Protein AF-A0A850B2B6-F1 (afdb_monomer_lite)

Sequence (186 aa):
MPTGIIEAVTGRREWSGNYGPMVDYSLTIDGNEVYLTKKPDSPAPEPGESLDYEVVKRDQHGTKIKKVWNEGGGNGSAPASSPSQAARNESIERQVAAKCAAQVVAALSANGKLPSSDAIASTFDKLTNSFHVTIRGYTVEKVDPANSIAQDSLPAPDTSGTEKPDPGTTGGGVPDDDIPFAPSVV

Structure (mmCIF, N/CA/C/O backbone):
data_AF-A0A850B2B6-F1
#
_entry.id   AF-A0A850B2B6-F1
#
loop_
_atom_site.group_PDB
_atom_site.id
_atom_site.type_symbol
_atom_site.label_atom_id
_atom_site.label_alt_id
_atom_site.label_comp_id
_atom_site.label_asym_id
_atom_site.label_entity_id
_atom_site.label_seq_id
_atom_site.pdbx_PDB_ins_code
_atom_site.Cartn_x
_atom_site.Cartn_y
_atom_site.Cartn_z
_atom_site.occupancy
_atom_site.B_iso_or_equiv
_atom_site.auth_seq_id
_atom_site.auth_comp_id
_atom_site.auth_asym_id
_atom_site.auth_atom_id
_atom_site.pdbx_PDB_model_num
ATOM 1 N N . MET A 1 1 ? 10.325 9.785 -10.517 1.00 71.31 1 MET A N 1
ATOM 2 C CA . MET A 1 1 ? 10.509 8.329 -10.357 1.00 71.31 1 MET A CA 1
ATOM 3 C C . MET A 1 1 ? 11.263 7.848 -11.582 1.00 71.31 1 MET A C 1
ATOM 5 O O . MET A 1 1 ? 10.911 8.328 -12.654 1.00 71.31 1 MET A O 1
ATOM 9 N N . PRO A 1 2 ? 12.343 7.061 -11.442 1.00 81.12 2 PRO A N 1
ATOM 10 C CA . PRO A 1 2 ? 13.036 6.503 -12.594 1.00 81.12 2 PRO A CA 1
ATOM 11 C C . PRO A 1 2 ? 12.172 5.436 -13.274 1.00 81.12 2 PRO A C 1
ATOM 13 O O . PRO A 1 2 ? 11.508 4.637 -12.609 1.00 81.12 2 PRO A O 1
ATOM 16 N N . THR A 1 3 ? 12.216 5.450 -14.599 1.00 85.50 3 THR A N 1
ATOM 17 C CA . THR A 1 3 ? 11.605 4.460 -15.483 1.00 85.50 3 THR A CA 1
ATOM 18 C C . THR A 1 3 ? 12.732 3.877 -16.316 1.00 85.50 3 THR A C 1
ATOM 20 O O . THR A 1 3 ? 13.535 4.646 -16.844 1.00 85.50 3 THR A O 1
ATOM 23 N N . GLY A 1 4 ? 12.793 2.556 -16.429 1.00 87.50 4 GLY A N 1
ATOM 24 C CA . GLY A 1 4 ? 13.802 1.877 -17.238 1.00 87.50 4 GLY A CA 1
ATOM 25 C C . GLY A 1 4 ? 13.246 0.617 -17.885 1.00 87.50 4 GLY A C 1
ATOM 26 O O . GLY A 1 4 ? 12.183 0.125 -17.493 1.00 87.50 4 GLY A O 1
ATOM 27 N N . ILE A 1 5 ? 13.948 0.105 -18.891 1.00 89.88 5 ILE A N 1
ATOM 28 C CA . ILE A 1 5 ? 13.558 -1.121 -19.596 1.00 89.88 5 ILE A CA 1
ATOM 29 C C . ILE A 1 5 ? 14.358 -2.286 -19.025 1.00 89.88 5 ILE A C 1
ATOM 31 O O . ILE A 1 5 ? 15.571 -2.191 -18.847 1.00 89.88 5 ILE A O 1
ATOM 35 N N . ILE A 1 6 ? 13.685 -3.400 -18.744 1.00 90.81 6 ILE A N 1
ATOM 36 C CA . ILE A 1 6 ? 14.372 -4.633 -18.357 1.00 90.81 6 ILE A CA 1
ATOM 37 C C . ILE A 1 6 ? 15.131 -5.158 -19.578 1.00 90.81 6 ILE A C 1
ATOM 39 O O . ILE A 1 6 ? 14.528 -5.612 -20.542 1.00 90.81 6 ILE A O 1
ATOM 43 N N . GLU A 1 7 ? 16.454 -5.116 -19.552 1.00 91.06 7 GLU A N 1
ATOM 44 C CA . GLU A 1 7 ? 17.302 -5.620 -20.636 1.00 91.06 7 GLU A CA 1
ATOM 45 C C . GLU A 1 7 ? 17.485 -7.136 -20.530 1.00 91.06 7 GLU A C 1
ATOM 47 O O . GLU A 1 7 ? 17.440 -7.852 -21.529 1.00 91.06 7 GLU A O 1
ATOM 52 N N . ALA A 1 8 ? 17.665 -7.635 -19.305 1.00 90.06 8 ALA A N 1
ATOM 53 C CA . ALA A 1 8 ? 17.876 -9.049 -19.030 1.00 90.06 8 ALA A CA 1
ATOM 54 C C . ALA A 1 8 ? 17.386 -9.436 -17.632 1.00 90.06 8 ALA A C 1
ATOM 56 O O . ALA A 1 8 ? 17.445 -8.643 -16.692 1.00 90.06 8 ALA A O 1
ATOM 57 N N . VAL A 1 9 ? 16.956 -10.692 -17.495 1.00 90.81 9 VAL A N 1
ATOM 58 C CA . VAL A 1 9 ? 16.722 -11.356 -16.207 1.00 90.81 9 VAL A CA 1
ATOM 59 C C . VAL A 1 9 ? 17.862 -12.348 -16.008 1.00 90.81 9 VAL A C 1
ATOM 61 O O . VAL A 1 9 ? 17.938 -13.356 -16.708 1.00 90.81 9 VAL A O 1
ATOM 64 N N . THR A 1 10 ? 18.783 -12.041 -15.100 1.00 88.38 10 THR A N 1
ATOM 65 C CA . THR A 1 10 ? 20.070 -12.746 -14.964 1.00 88.38 10 THR A CA 1
ATOM 66 C C . THR A 1 10 ? 20.072 -13.802 -13.862 1.00 88.38 10 THR A C 1
ATOM 68 O O . THR A 1 10 ? 20.946 -14.665 -13.838 1.00 88.38 10 THR A O 1
ATOM 71 N N . GLY A 1 11 ? 19.090 -13.780 -12.957 1.00 87.50 11 GLY A N 1
ATOM 72 C CA . GLY A 1 11 ? 19.028 -14.725 -11.847 1.00 87.50 11 GLY A CA 1
ATOM 73 C C . GLY A 1 11 ? 17.667 -14.784 -11.164 1.00 87.50 11 GLY A C 1
ATOM 74 O O . GLY A 1 11 ? 16.882 -13.838 -11.216 1.00 87.50 11 GLY A O 1
ATOM 75 N N . ARG A 1 12 ? 17.405 -15.916 -10.504 1.00 91.75 12 ARG A N 1
ATOM 76 C CA . ARG A 1 12 ? 16.201 -16.182 -9.709 1.00 91.75 12 ARG A CA 1
ATOM 77 C C . ARG A 1 12 ? 16.602 -16.899 -8.426 1.00 91.75 12 ARG A C 1
ATOM 79 O O . ARG A 1 12 ? 17.234 -17.953 -8.488 1.00 91.75 12 ARG A O 1
ATOM 86 N N . ARG A 1 13 ? 16.214 -16.358 -7.273 1.00 90.38 13 ARG A N 1
ATOM 87 C CA . ARG A 1 13 ? 16.470 -16.964 -5.960 1.00 90.38 13 ARG A CA 1
ATOM 88 C C . ARG A 1 13 ? 15.199 -17.000 -5.131 1.00 90.38 13 ARG A C 1
ATOM 90 O O . ARG A 1 13 ? 14.605 -15.964 -4.858 1.00 90.38 13 ARG A O 1
ATOM 97 N N . GLU A 1 14 ? 14.826 -18.186 -4.675 1.00 92.62 14 GLU A N 1
ATOM 98 C CA . GLU A 1 14 ? 13.742 -18.356 -3.711 1.00 92.62 14 GLU A CA 1
ATOM 99 C C . GLU A 1 14 ? 14.289 -18.282 -2.281 1.00 92.62 14 GLU A C 1
ATOM 101 O O . GLU A 1 14 ? 15.381 -18.778 -1.988 1.00 92.62 14 GLU A O 1
ATOM 106 N N . TRP A 1 15 ? 13.546 -17.640 -1.384 1.00 89.69 15 TRP A N 1
ATOM 107 C CA . TRP A 1 15 ? 13.884 -17.557 0.035 1.00 89.69 15 TRP A CA 1
ATOM 108 C C . TRP A 1 15 ? 12.621 -17.403 0.886 1.00 89.69 15 TRP A C 1
ATOM 110 O O . TRP A 1 15 ? 11.568 -17.003 0.397 1.00 89.69 15 TRP A O 1
ATOM 120 N N . SER A 1 16 ? 12.709 -17.738 2.174 1.00 91.25 16 SER A N 1
ATOM 121 C CA . SER A 1 16 ? 11.588 -17.594 3.111 1.00 91.25 16 SER A CA 1
ATOM 122 C C . SER A 1 16 ? 11.775 -16.350 3.970 1.00 91.25 16 SER A C 1
ATOM 124 O O . SER A 1 16 ? 12.752 -16.252 4.710 1.00 91.25 16 SER A O 1
ATOM 126 N N . GLY A 1 17 ? 10.848 -15.399 3.863 1.00 84.25 17 GLY A N 1
ATOM 127 C CA . GLY A 1 17 ? 10.808 -14.210 4.710 1.00 84.25 17 GLY A CA 1
ATOM 128 C C . GLY A 1 17 ? 9.733 -14.297 5.789 1.00 84.25 17 GLY A C 1
ATOM 129 O O . GLY A 1 17 ? 8.953 -15.244 5.845 1.00 84.25 17 GLY A O 1
ATOM 130 N N . ASN A 1 18 ? 9.625 -13.245 6.604 1.00 81.94 18 ASN A N 1
ATOM 131 C CA . ASN A 1 18 ? 8.637 -13.153 7.693 1.00 81.94 18 ASN A CA 1
ATOM 132 C C . ASN A 1 18 ? 7.173 -13.283 7.227 1.00 81.94 18 ASN A C 1
ATOM 134 O O . ASN A 1 18 ? 6.292 -13.556 8.034 1.00 81.94 18 ASN A O 1
ATOM 138 N N . TYR A 1 19 ? 6.912 -13.073 5.934 1.00 79.38 19 TYR A N 1
ATOM 139 C CA . TYR A 1 19 ? 5.580 -13.102 5.325 1.00 79.38 19 TYR A CA 1
ATOM 140 C C . TYR A 1 19 ? 5.369 -14.311 4.398 1.00 79.38 19 TYR A C 1
ATOM 142 O O . TYR A 1 19 ? 4.428 -14.311 3.604 1.00 79.38 19 TYR A O 1
ATOM 150 N N . GLY A 1 20 ? 6.246 -15.319 4.476 1.00 90.25 20 GLY A N 1
ATOM 151 C CA . GLY A 1 20 ? 6.204 -16.522 3.645 1.00 90.25 20 GLY A CA 1
ATOM 152 C C . GLY A 1 20 ? 7.267 -16.548 2.538 1.00 90.25 20 GLY A C 1
ATOM 153 O O . GLY A 1 20 ? 8.229 -15.772 2.580 1.00 90.25 20 GLY A O 1
ATOM 154 N N . PRO A 1 21 ? 7.127 -17.463 1.562 1.00 91.44 21 PRO A N 1
ATOM 155 C CA . PRO A 1 21 ? 8.086 -17.617 0.475 1.00 91.44 21 PRO A CA 1
ATOM 156 C C . PRO A 1 21 ? 8.100 -16.381 -0.429 1.00 91.44 21 PRO A C 1
ATOM 158 O O . PRO A 1 21 ? 7.059 -15.796 -0.731 1.00 91.44 21 PRO A O 1
ATOM 161 N N . MET A 1 22 ? 9.294 -16.000 -0.867 1.00 92.69 22 MET A N 1
ATOM 162 C CA . MET A 1 22 ? 9.587 -14.855 -1.723 1.00 92.69 22 MET A CA 1
ATOM 163 C C . MET A 1 22 ? 10.569 -15.269 -2.818 1.00 92.69 22 MET A C 1
ATOM 165 O O . MET A 1 22 ? 11.334 -16.222 -2.660 1.00 92.69 22 MET A O 1
ATOM 169 N N . VAL A 1 23 ? 10.553 -14.537 -3.929 1.00 92.00 23 VAL A N 1
ATOM 170 C CA . VAL A 1 23 ? 11.445 -14.748 -5.070 1.00 92.00 23 VAL A CA 1
ATOM 171 C C . VAL A 1 23 ? 12.137 -13.437 -5.408 1.00 92.00 23 VAL A C 1
ATOM 173 O O . VAL A 1 23 ? 11.474 -12.446 -5.713 1.00 92.00 23 VAL A O 1
ATOM 176 N N . ASP A 1 24 ? 13.463 -13.438 -5.374 1.00 92.56 24 ASP A N 1
ATOM 177 C CA . ASP A 1 24 ? 14.284 -12.342 -5.874 1.00 92.56 24 ASP A CA 1
ATOM 178 C C . ASP A 1 24 ? 14.668 -12.618 -7.330 1.00 92.56 24 ASP A C 1
ATOM 180 O O . ASP A 1 24 ? 15.169 -13.697 -7.656 1.00 92.56 24 ASP A O 1
ATOM 184 N N . TYR A 1 25 ? 14.435 -11.634 -8.194 1.00 93.00 25 TYR A N 1
ATOM 185 C CA . TYR A 1 25 ? 14.872 -11.625 -9.586 1.00 93.00 25 TYR A CA 1
ATOM 186 C C . TYR A 1 25 ? 16.004 -10.619 -9.749 1.00 93.00 25 TYR A C 1
ATOM 188 O O . TYR A 1 25 ? 15.808 -9.440 -9.450 1.00 93.00 25 TYR A O 1
ATOM 196 N N . SER A 1 26 ? 17.156 -11.070 -10.235 1.00 93.38 26 SER A N 1
ATOM 197 C CA . SER A 1 26 ? 18.244 -10.184 -10.657 1.00 93.38 26 SER A CA 1
ATOM 198 C C . SER A 1 26 ? 17.969 -9.709 -12.078 1.00 93.38 26 SER A C 1
ATOM 200 O O . SER A 1 26 ? 17.679 -10.521 -12.959 1.00 93.38 26 SER A O 1
ATOM 202 N N . LEU A 1 27 ? 18.018 -8.398 -12.286 1.00 93.44 27 LEU A N 1
ATOM 203 C CA . LEU A 1 27 ? 17.644 -7.720 -13.520 1.00 93.44 27 LEU A CA 1
ATOM 204 C C . LEU A 1 27 ? 18.759 -6.771 -13.948 1.00 93.44 27 LEU A C 1
ATOM 206 O O . LEU A 1 27 ? 19.424 -6.171 -13.105 1.00 93.44 27 LEU A O 1
ATOM 210 N N . THR A 1 28 ? 18.893 -6.570 -15.251 1.00 91.25 28 THR A N 1
ATOM 211 C CA . THR A 1 28 ? 19.659 -5.455 -15.811 1.00 91.25 28 THR A CA 1
ATOM 212 C C . THR A 1 28 ? 18.673 -4.424 -16.341 1.00 91.25 28 THR A C 1
ATOM 214 O O . THR A 1 28 ? 17.820 -4.767 -17.157 1.00 91.25 28 THR A O 1
ATOM 217 N N . ILE A 1 29 ? 18.746 -3.189 -15.846 1.00 90.56 29 ILE A N 1
ATOM 218 C CA . ILE A 1 29 ? 17.910 -2.067 -16.292 1.00 90.56 29 ILE A CA 1
ATOM 219 C C . ILE A 1 29 ? 18.830 -0.925 -16.707 1.00 90.56 29 ILE A C 1
ATOM 221 O O . ILE A 1 29 ? 19.600 -0.425 -15.881 1.00 90.56 29 ILE A O 1
ATOM 225 N N . ASP A 1 30 ? 18.757 -0.532 -17.978 1.00 85.94 30 ASP A N 1
ATOM 226 C CA . ASP A 1 30 ? 19.596 0.510 -18.583 1.00 85.94 30 ASP A CA 1
ATOM 227 C C . ASP A 1 30 ? 21.099 0.318 -18.259 1.00 85.94 30 ASP A C 1
ATOM 229 O O . ASP A 1 30 ? 21.783 1.239 -17.800 1.00 85.94 30 ASP A O 1
ATOM 233 N N . GLY A 1 31 ? 21.602 -0.916 -18.391 1.00 84.62 31 GLY A N 1
ATOM 234 C CA . GLY A 1 31 ? 22.980 -1.300 -18.064 1.00 84.62 31 GLY A CA 1
ATOM 235 C C . GLY A 1 31 ? 23.316 -1.445 -16.572 1.00 84.62 31 GLY A C 1
ATOM 236 O O . GLY A 1 31 ? 24.463 -1.750 -16.243 1.00 84.62 31 GLY A O 1
ATOM 237 N N . ASN A 1 32 ? 22.361 -1.251 -15.656 1.00 87.19 32 ASN A N 1
ATOM 238 C CA . ASN A 1 32 ? 22.584 -1.384 -14.212 1.00 87.19 32 ASN A CA 1
ATOM 239 C C . ASN A 1 32 ? 22.018 -2.693 -13.663 1.00 87.19 32 ASN A C 1
ATOM 241 O O . ASN A 1 32 ? 20.846 -3.006 -13.869 1.00 87.19 32 ASN A O 1
ATOM 245 N N . GLU A 1 33 ? 22.818 -3.414 -12.878 1.00 90.12 33 GLU A N 1
ATOM 246 C CA . GLU A 1 33 ? 22.347 -4.584 -12.139 1.00 90.12 33 GLU A CA 1
ATOM 247 C C . GLU A 1 33 ? 21.541 -4.174 -10.901 1.00 90.12 33 GLU A C 1
ATOM 249 O O . GLU A 1 33 ? 22.006 -3.465 -9.999 1.00 90.12 33 GLU A O 1
ATOM 254 N N . VAL A 1 34 ? 20.306 -4.652 -10.854 1.00 91.62 34 VAL A N 1
ATOM 255 C CA . VAL A 1 34 ? 19.350 -4.426 -9.772 1.00 91.62 34 VAL A CA 1
ATOM 256 C C . VAL A 1 34 ? 18.666 -5.740 -9.424 1.00 91.62 34 VAL A C 1
ATOM 258 O O . VAL A 1 34 ? 18.728 -6.709 -10.178 1.00 91.62 34 VAL A O 1
ATOM 261 N N . TYR A 1 35 ? 17.979 -5.793 -8.290 1.00 92.38 35 TYR A N 1
ATOM 262 C CA . TYR A 1 35 ? 17.155 -6.948 -7.961 1.00 92.38 35 TYR A CA 1
ATOM 263 C C . TYR A 1 35 ? 15.773 -6.546 -7.449 1.00 92.38 35 TYR A C 1
ATOM 265 O O . TYR A 1 35 ? 15.603 -5.541 -6.751 1.00 92.38 35 TYR A O 1
ATOM 273 N N . LEU A 1 36 ? 14.772 -7.349 -7.805 1.00 91.81 36 LEU A N 1
ATOM 274 C CA . LEU A 1 36 ? 13.363 -7.149 -7.481 1.00 91.81 36 LEU A CA 1
ATOM 275 C C . LEU A 1 36 ? 12.827 -8.364 -6.718 1.00 91.81 36 LEU A C 1
ATOM 277 O O . LEU A 1 36 ? 12.816 -9.474 -7.241 1.00 91.81 36 LEU A O 1
ATOM 281 N N . THR A 1 37 ? 12.319 -8.142 -5.507 1.00 91.06 37 THR A N 1
ATOM 282 C CA . THR A 1 37 ? 11.621 -9.179 -4.729 1.00 91.06 37 THR A CA 1
ATOM 283 C C . THR A 1 37 ? 10.135 -9.208 -5.094 1.00 91.06 37 THR A C 1
ATOM 285 O O . THR A 1 37 ? 9.461 -8.175 -5.026 1.00 91.06 37 THR A O 1
ATOM 288 N N . LYS A 1 38 ? 9.593 -10.386 -5.412 1.00 88.88 38 LYS A N 1
ATOM 289 C CA . LYS A 1 38 ? 8.161 -10.628 -5.653 1.00 88.88 38 LYS A CA 1
ATOM 290 C C . LYS A 1 38 ? 7.681 -11.855 -4.877 1.00 88.88 38 LYS A C 1
ATOM 292 O O . LYS A 1 38 ? 8.475 -12.700 -4.470 1.00 88.88 38 LYS A O 1
ATOM 297 N N . LYS A 1 39 ? 6.366 -11.966 -4.690 1.00 88.62 39 LYS A N 1
ATOM 298 C CA . LYS A 1 39 ? 5.766 -13.217 -4.224 1.00 88.62 39 LYS A CA 1
ATOM 299 C C . LYS A 1 39 ? 5.804 -14.276 -5.348 1.00 88.62 39 LYS A C 1
ATOM 301 O O . LYS A 1 39 ? 5.782 -13.885 -6.517 1.00 88.62 39 LYS A O 1
ATOM 306 N N . PRO A 1 40 ? 5.835 -15.584 -5.032 1.00 86.81 40 PRO A N 1
ATOM 307 C CA . PRO A 1 40 ? 5.930 -16.656 -6.030 1.00 86.81 40 PRO A CA 1
ATOM 308 C C . PRO A 1 40 ? 4.746 -16.729 -7.003 1.00 86.81 40 PRO A C 1
ATOM 310 O O . PRO A 1 40 ? 4.901 -17.203 -8.122 1.00 86.81 40 PRO A O 1
ATOM 313 N N . ASP A 1 41 ? 3.574 -16.263 -6.576 1.00 83.44 41 ASP A N 1
ATOM 314 C CA . ASP A 1 41 ? 2.334 -16.195 -7.358 1.00 83.44 41 ASP A CA 1
ATOM 315 C C . ASP A 1 41 ? 2.298 -15.010 -8.337 1.00 83.44 41 ASP A C 1
ATOM 317 O O . ASP A 1 41 ? 1.436 -14.943 -9.213 1.00 83.44 41 ASP A O 1
ATOM 321 N N . SER A 1 42 ? 3.220 -14.054 -8.199 1.00 83.31 42 SER A N 1
ATOM 322 C CA . SER A 1 42 ? 3.305 -12.898 -9.085 1.00 83.31 42 SER A CA 1
ATOM 323 C C . SER A 1 42 ? 4.064 -13.255 -10.370 1.00 83.31 42 SER A C 1
ATOM 325 O O . SER A 1 42 ? 5.090 -13.932 -10.289 1.00 83.31 42 SER A O 1
ATOM 327 N N . PRO A 1 43 ? 3.641 -12.749 -11.546 1.00 85.50 43 PRO A N 1
ATOM 328 C CA . PRO A 1 43 ? 4.300 -13.058 -12.817 1.00 85.50 43 PRO A CA 1
ATOM 329 C C . PRO A 1 43 ? 5.782 -12.672 -12.782 1.00 85.50 43 PRO A C 1
ATOM 331 O O . PRO A 1 43 ? 6.139 -11.654 -12.178 1.00 85.50 43 PRO A O 1
ATOM 334 N N . ALA A 1 44 ? 6.648 -13.472 -13.403 1.00 86.94 44 ALA A N 1
ATOM 335 C CA . ALA A 1 44 ? 8.064 -13.140 -13.512 1.00 86.94 44 ALA A CA 1
ATOM 336 C C . ALA A 1 44 ? 8.247 -11.862 -14.359 1.00 86.94 44 ALA A C 1
ATOM 338 O O . ALA A 1 44 ? 7.454 -11.627 -15.267 1.00 86.94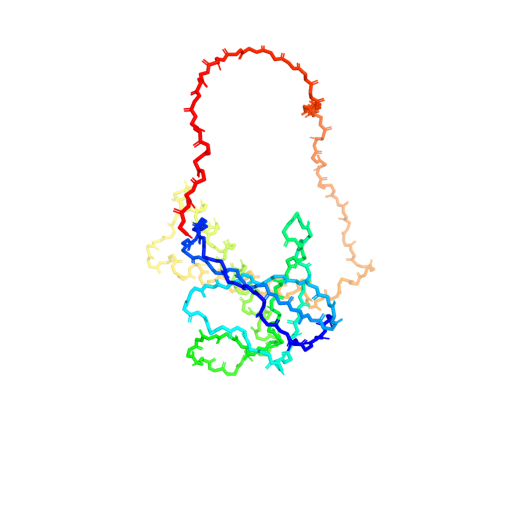 44 ALA A O 1
ATOM 339 N N . PRO A 1 45 ? 9.228 -11.004 -14.037 1.00 87.19 45 PRO A N 1
ATOM 340 C CA . PRO A 1 45 ? 9.609 -9.907 -14.922 1.00 87.19 45 PRO A CA 1
ATOM 341 C C . PRO A 1 45 ? 10.139 -10.457 -16.250 1.00 87.19 45 PRO A C 1
ATOM 343 O O . PRO A 1 45 ? 10.831 -11.477 -16.254 1.00 87.19 45 PRO A O 1
ATOM 346 N N . GLU A 1 46 ? 9.848 -9.774 -17.353 1.00 89.38 46 GLU A N 1
ATOM 347 C CA . GLU A 1 46 ? 10.290 -10.176 -18.693 1.00 89.38 46 GLU A CA 1
ATOM 348 C C . GLU A 1 46 ? 11.208 -9.110 -19.315 1.00 89.38 46 GLU A C 1
ATOM 350 O O . GLU A 1 46 ? 10.979 -7.912 -19.119 1.00 89.38 46 GLU A O 1
ATOM 355 N N . PRO A 1 47 ? 12.245 -9.505 -20.079 1.00 90.19 47 PRO A N 1
ATOM 356 C CA . PRO A 1 47 ? 13.019 -8.560 -20.879 1.00 90.19 47 PRO A CA 1
ATOM 357 C C . PRO A 1 47 ? 12.124 -7.774 -21.850 1.00 90.19 47 PRO A C 1
ATOM 359 O O . PRO A 1 47 ? 11.236 -8.336 -22.486 1.00 90.19 47 PRO A O 1
ATOM 362 N N . GLY A 1 48 ? 12.368 -6.474 -21.983 1.00 84.25 48 GLY A N 1
ATOM 363 C CA . GLY A 1 48 ? 11.573 -5.534 -22.774 1.00 84.25 48 GLY A CA 1
ATOM 364 C C . GLY A 1 48 ? 10.428 -4.864 -22.006 1.00 84.25 48 GLY A C 1
ATOM 365 O O . GLY A 1 48 ? 9.839 -3.914 -22.521 1.00 84.25 48 GLY A O 1
ATOM 366 N N . GLU A 1 49 ? 10.117 -5.298 -20.779 1.00 85.38 49 GLU A N 1
ATOM 367 C CA . GLU A 1 49 ? 9.109 -4.641 -19.940 1.00 85.38 49 GLU A CA 1
ATOM 368 C C . GLU A 1 49 ? 9.611 -3.262 -19.472 1.00 85.38 49 GLU A C 1
ATOM 370 O O . GLU A 1 49 ? 10.712 -3.135 -18.932 1.00 85.38 49 GLU A O 1
ATOM 375 N N . SER A 1 50 ? 8.785 -2.223 -19.648 1.00 85.94 50 SER A N 1
ATOM 376 C CA . SER A 1 50 ? 9.020 -0.914 -19.031 1.00 85.94 50 SER A CA 1
ATOM 377 C C . SER A 1 50 ? 8.636 -0.974 -17.558 1.00 85.94 50 SER A C 1
ATOM 379 O O . SER A 1 50 ? 7.492 -1.280 -17.211 1.00 85.94 50 SER A O 1
ATOM 381 N N . LEU A 1 51 ? 9.583 -0.641 -16.690 1.00 85.56 51 LEU A N 1
ATOM 382 C CA . LEU A 1 51 ? 9.424 -0.697 -15.250 1.00 85.56 51 LEU A CA 1
ATOM 383 C C . LEU A 1 51 ? 9.601 0.694 -14.648 1.00 85.56 51 LEU A C 1
ATOM 385 O O . LEU A 1 51 ? 10.689 1.263 -14.687 1.00 85.56 51 LEU A O 1
ATOM 389 N N . ASP A 1 52 ? 8.548 1.208 -14.022 1.00 87.94 52 ASP A N 1
ATOM 390 C CA . ASP A 1 52 ? 8.680 2.292 -13.052 1.00 87.94 52 ASP A CA 1
ATOM 391 C C . ASP A 1 52 ? 9.137 1.697 -11.723 1.00 87.94 52 ASP A C 1
ATOM 393 O O . ASP A 1 52 ? 8.537 0.738 -11.218 1.00 87.94 52 ASP A O 1
ATOM 397 N N . TYR A 1 53 ? 10.209 2.233 -11.145 1.00 87.31 53 TYR A N 1
ATOM 398 C CA . TYR A 1 53 ? 10.765 1.670 -9.921 1.00 87.31 53 TYR A CA 1
ATOM 399 C C . TYR A 1 53 ? 11.271 2.716 -8.935 1.00 87.31 53 TYR A C 1
ATOM 401 O O . TYR A 1 53 ? 11.571 3.861 -9.260 1.00 87.31 53 TYR A O 1
ATOM 409 N N . GLU A 1 54 ? 11.373 2.288 -7.683 1.00 89.00 54 GLU A N 1
ATOM 410 C CA . GLU A 1 54 ? 11.999 3.029 -6.598 1.00 89.00 54 GLU A CA 1
ATOM 411 C C . GLU A 1 54 ? 13.161 2.208 -6.040 1.00 89.00 54 GLU A C 1
ATOM 413 O O . GLU A 1 54 ? 13.035 1.000 -5.824 1.00 89.00 54 GLU A O 1
ATOM 418 N N . VAL A 1 55 ? 14.297 2.861 -5.793 1.00 88.50 55 VAL A N 1
ATOM 419 C CA . VAL A 1 55 ? 15.441 2.235 -5.125 1.00 88.50 55 VAL A CA 1
ATOM 420 C C . VAL A 1 55 ? 15.161 2.183 -3.627 1.00 88.50 55 VAL A C 1
ATOM 422 O O . VAL A 1 55 ? 15.123 3.213 -2.962 1.00 88.50 55 VAL A O 1
ATOM 425 N N . VAL A 1 56 ? 14.986 0.976 -3.094 1.00 88.38 56 VAL A N 1
ATOM 426 C CA . VAL A 1 56 ? 14.635 0.752 -1.683 1.00 88.38 56 VAL A CA 1
ATOM 427 C C . VAL A 1 56 ? 15.879 0.715 -0.804 1.00 88.38 56 VAL A C 1
ATOM 429 O O . VAL A 1 56 ? 15.889 1.250 0.302 1.00 88.38 56 VAL A O 1
ATOM 432 N N . LYS A 1 57 ? 16.923 0.023 -1.265 1.00 87.75 57 LYS A N 1
ATOM 433 C CA . LYS A 1 57 ? 18.153 -0.202 -0.503 1.00 87.75 57 LYS A CA 1
ATOM 434 C C . LYS A 1 57 ? 19.292 -0.561 -1.450 1.00 87.75 57 LYS A C 1
ATOM 436 O O . LYS A 1 57 ? 19.062 -1.166 -2.492 1.00 87.75 57 LYS A O 1
ATOM 441 N N . ARG A 1 58 ? 20.522 -0.240 -1.061 1.00 87.31 58 ARG A N 1
ATOM 442 C CA . ARG A 1 58 ? 21.733 -0.848 -1.623 1.00 87.31 58 ARG A CA 1
ATOM 443 C C . ARG A 1 58 ? 22.360 -1.741 -0.565 1.00 87.31 58 ARG A C 1
ATOM 445 O O . ARG A 1 58 ? 22.545 -1.304 0.571 1.00 87.31 58 ARG A O 1
ATOM 452 N N . ASP A 1 59 ? 22.634 -2.985 -0.916 1.00 81.44 59 ASP A N 1
ATOM 453 C CA . ASP A 1 59 ? 23.310 -3.942 -0.049 1.00 81.44 59 ASP A CA 1
ATOM 454 C C . ASP A 1 59 ? 24.368 -4.734 -0.828 1.00 81.44 59 ASP A C 1
ATOM 456 O O . ASP A 1 59 ? 24.625 -4.478 -2.002 1.00 81.44 59 ASP A O 1
ATOM 460 N N . GLN A 1 60 ? 25.014 -5.681 -0.151 1.00 75.06 60 GLN A N 1
ATOM 461 C CA . GLN A 1 60 ? 26.048 -6.546 -0.724 1.00 75.06 60 GLN A CA 1
ATOM 462 C C . GLN A 1 60 ? 25.556 -7.437 -1.882 1.00 75.06 60 GLN A C 1
ATOM 464 O O . GLN A 1 60 ? 26.376 -8.030 -2.574 1.00 75.06 60 GLN A O 1
ATOM 469 N N . HIS A 1 61 ? 24.240 -7.557 -2.079 1.00 68.50 61 HIS A N 1
ATOM 470 C CA . HIS A 1 61 ? 23.621 -8.318 -3.166 1.00 68.50 61 HIS A CA 1
ATOM 471 C C . HIS A 1 61 ? 23.194 -7.420 -4.339 1.00 68.50 61 HIS A C 1
ATOM 473 O O . HIS A 1 61 ? 22.681 -7.926 -5.334 1.00 68.50 61 HIS A O 1
ATOM 479 N N . GLY A 1 62 ? 23.418 -6.105 -4.239 1.00 81.38 62 GLY A N 1
ATOM 480 C CA . GLY A 1 62 ? 23.166 -5.130 -5.293 1.00 81.38 62 GLY A CA 1
ATOM 481 C C . GLY A 1 62 ? 22.162 -4.053 -4.886 1.00 81.38 62 GLY A C 1
ATOM 482 O O . GLY A 1 62 ? 21.957 -3.740 -3.709 1.00 81.38 62 GLY A O 1
ATOM 483 N N . THR A 1 63 ? 21.534 -3.440 -5.888 1.00 90.00 63 THR A N 1
ATOM 484 C CA . THR A 1 63 ? 20.517 -2.406 -5.669 1.00 90.00 63 THR A CA 1
ATOM 485 C C . THR A 1 63 ? 19.131 -3.036 -5.649 1.00 90.00 63 THR A C 1
ATOM 487 O O . THR A 1 63 ? 18.635 -3.490 -6.679 1.00 90.00 63 THR A O 1
ATOM 490 N N . LYS A 1 64 ? 18.474 -3.018 -4.486 1.00 91.44 64 LYS A N 1
ATOM 491 C CA . LYS A 1 64 ? 17.079 -3.430 -4.352 1.00 91.44 64 LYS A CA 1
ATOM 492 C C . LYS A 1 64 ? 16.168 -2.381 -4.951 1.00 91.44 64 LYS A C 1
ATOM 494 O O . LYS A 1 64 ? 16.152 -1.235 -4.489 1.00 91.44 64 LYS A O 1
ATOM 499 N N . ILE A 1 65 ? 15.331 -2.806 -5.882 1.00 91.50 65 ILE A N 1
ATOM 500 C CA . ILE A 1 65 ? 14.271 -1.977 -6.435 1.00 91.50 65 ILE A CA 1
ATOM 501 C C . ILE A 1 65 ? 12.895 -2.522 -6.062 1.00 91.50 65 ILE A C 1
ATOM 503 O O . ILE A 1 65 ? 12.701 -3.718 -5.827 1.00 91.50 65 ILE A O 1
ATOM 507 N N . LYS A 1 66 ? 11.917 -1.624 -6.002 1.00 88.88 66 LYS A N 1
ATOM 508 C CA . LYS A 1 66 ? 10.498 -1.949 -5.880 1.00 88.88 66 LYS A CA 1
ATOM 509 C C . LYS A 1 66 ? 9.785 -1.411 -7.107 1.00 88.88 66 LYS A C 1
ATOM 511 O O . LYS A 1 66 ? 9.911 -0.229 -7.408 1.00 88.88 66 LYS A O 1
ATOM 516 N N . LYS A 1 67 ? 9.012 -2.270 -7.780 1.00 86.25 67 LYS A N 1
ATOM 517 C CA . LYS A 1 67 ? 8.102 -1.845 -8.848 1.00 86.25 67 LYS A CA 1
ATOM 518 C C . LYS A 1 67 ? 7.100 -0.847 -8.274 1.00 86.25 67 LYS A C 1
ATOM 520 O O . LYS A 1 67 ? 6.372 -1.172 -7.329 1.00 86.25 67 LYS A O 1
ATOM 525 N N . VAL A 1 68 ? 7.077 0.349 -8.841 1.00 80.38 68 VAL A N 1
ATOM 526 C CA . VAL A 1 68 ? 6.049 1.342 -8.570 1.00 80.38 68 VAL A CA 1
ATOM 527 C C . VAL A 1 68 ? 4.933 1.099 -9.566 1.00 80.38 68 VAL A C 1
ATOM 529 O O . VAL A 1 68 ? 5.140 1.057 -10.772 1.00 80.38 68 VAL A O 1
ATOM 532 N N . TRP A 1 69 ? 3.731 0.905 -9.049 1.00 70.12 69 TRP A N 1
ATOM 533 C CA . TRP A 1 69 ? 2.546 0.915 -9.882 1.00 70.12 69 TRP A CA 1
ATOM 534 C C . TRP A 1 69 ? 2.080 2.366 -9.928 1.00 70.12 69 TRP A C 1
ATOM 536 O O . TRP A 1 69 ? 1.602 2.870 -8.910 1.00 70.12 69 TRP A O 1
ATOM 546 N N . ASN A 1 70 ? 2.250 3.041 -11.073 1.00 56.47 70 ASN A N 1
ATOM 547 C CA . ASN A 1 70 ? 1.496 4.267 -11.348 1.00 56.47 70 ASN A CA 1
ATOM 548 C C . ASN A 1 70 ? 0.030 3.920 -11.092 1.00 56.47 70 ASN A C 1
ATOM 550 O O . ASN A 1 70 ? -0.442 2.906 -11.604 1.00 56.47 70 ASN A O 1
ATOM 554 N N . GLU A 1 71 ? -0.621 4.661 -10.197 1.00 49.84 71 GLU A N 1
ATOM 555 C CA . GLU A 1 71 ? -1.931 4.337 -9.630 1.00 49.84 71 GLU A CA 1
ATOM 556 C C . GLU A 1 71 ? -2.863 3.662 -10.654 1.00 49.84 71 GLU A C 1
ATOM 558 O O . GLU A 1 71 ? -3.330 4.293 -11.598 1.00 49.84 71 GLU A O 1
ATOM 563 N N . GLY A 1 72 ? -3.096 2.354 -10.475 1.00 39.94 72 GLY A N 1
ATOM 564 C CA . GLY A 1 72 ? -3.951 1.572 -11.375 1.00 39.94 72 GLY A CA 1
ATOM 565 C C . GLY A 1 72 ? -3.657 0.074 -11.526 1.00 39.94 72 GLY A C 1
ATOM 566 O O . GLY A 1 72 ? -4.232 -0.544 -12.413 1.00 39.94 72 GLY A O 1
ATOM 567 N N . GLY A 1 73 ? -2.790 -0.542 -10.711 1.00 38.03 73 GLY A N 1
ATOM 568 C CA . GLY A 1 73 ? -2.347 -1.928 -10.944 1.00 38.03 73 GLY A CA 1
ATOM 569 C C . GLY A 1 73 ? -2.282 -2.814 -9.704 1.00 38.03 73 GLY A C 1
ATOM 570 O O . GLY A 1 73 ? -1.271 -3.468 -9.470 1.00 38.03 73 GLY A O 1
ATOM 571 N N . GLY A 1 74 ? -3.330 -2.824 -8.881 1.00 35.53 74 GLY A N 1
ATOM 572 C CA . GLY A 1 74 ? -3.518 -3.866 -7.871 1.00 35.53 74 GLY A CA 1
ATOM 573 C C . GLY A 1 74 ? -4.220 -5.064 -8.501 1.00 35.53 74 GLY A C 1
ATOM 574 O O . GLY A 1 74 ? -5.348 -4.930 -8.963 1.00 35.53 74 GLY A O 1
ATOM 575 N N . ASN A 1 75 ? -3.564 -6.225 -8.522 1.00 48.12 75 ASN A N 1
ATOM 576 C CA . ASN A 1 75 ? -4.169 -7.493 -8.923 1.00 48.12 75 ASN A CA 1
ATOM 577 C C . ASN A 1 75 ? -5.230 -7.879 -7.876 1.00 48.12 75 ASN A C 1
ATOM 579 O O . ASN A 1 75 ? -4.937 -8.499 -6.856 1.00 48.12 75 ASN A O 1
ATOM 583 N N . GLY A 1 76 ? -6.453 -7.415 -8.092 1.00 39.44 76 GLY A N 1
ATOM 584 C CA . GLY A 1 76 ? -7.613 -7.670 -7.258 1.00 39.44 76 GLY A CA 1
ATOM 585 C C . GLY A 1 76 ? -8.829 -7.179 -8.019 1.00 39.44 76 GLY A C 1
ATOM 586 O O . GLY A 1 76 ? -8.859 -6.024 -8.433 1.00 39.44 76 GLY A O 1
ATOM 587 N N . SER A 1 77 ? -9.774 -8.084 -8.265 1.00 44.62 77 SER A N 1
ATOM 588 C CA . SER A 1 77 ? -11.065 -7.843 -8.910 1.00 44.62 77 SER A CA 1
ATOM 589 C C . SER A 1 77 ? -11.561 -6.418 -8.679 1.00 44.62 77 SER A C 1
ATOM 591 O O . SER A 1 77 ? -11.721 -6.018 -7.529 1.00 44.62 77 SER A O 1
ATOM 593 N N . ALA A 1 78 ? -11.768 -5.659 -9.756 1.00 45.34 78 ALA A N 1
ATOM 594 C CA . ALA A 1 78 ? -12.194 -4.268 -9.680 1.00 45.34 78 ALA A CA 1
ATOM 595 C C . ALA A 1 78 ? -13.376 -4.087 -8.712 1.00 45.34 78 ALA A C 1
ATOM 597 O O . ALA A 1 78 ? -14.398 -4.762 -8.867 1.00 45.34 78 ALA A O 1
ATOM 598 N N . PRO A 1 79 ? -13.317 -3.091 -7.817 1.00 46.31 79 PRO A N 1
ATOM 599 C CA . PRO A 1 79 ? -14.506 -2.351 -7.467 1.00 46.31 79 PRO A CA 1
ATOM 600 C C . PRO A 1 79 ? -14.345 -0.912 -7.957 1.00 46.31 79 PRO A C 1
ATOM 602 O O . PRO A 1 79 ? -13.312 -0.289 -7.748 1.00 46.31 79 PRO A O 1
ATOM 605 N N . ALA A 1 80 ? -15.386 -0.442 -8.646 1.00 47.09 80 ALA A N 1
ATOM 606 C CA . ALA A 1 80 ? -15.785 0.947 -8.854 1.00 47.09 80 ALA A CA 1
ATOM 607 C C . ALA A 1 80 ? -14.665 2.004 -8.858 1.00 47.09 80 ALA A C 1
ATOM 609 O O . ALA A 1 80 ? -14.105 2.309 -7.811 1.00 47.09 80 ALA A O 1
ATOM 610 N N . SER A 1 81 ? -14.436 2.607 -10.035 1.00 47.84 81 SER A N 1
ATOM 611 C CA . SER A 1 81 ? -13.914 3.973 -10.231 1.00 47.84 81 SER A CA 1
ATOM 612 C C . SER A 1 81 ? -13.364 4.612 -8.957 1.00 47.84 81 SER A C 1
ATOM 614 O O . SER A 1 81 ? -14.157 5.061 -8.124 1.00 47.84 81 SER A O 1
ATOM 616 N N . SER A 1 82 ? -12.032 4.616 -8.817 1.00 50.28 82 SER A N 1
ATOM 617 C CA . SER A 1 82 ? -11.342 5.148 -7.644 1.00 50.28 82 SER A CA 1
ATOM 618 C C . SER A 1 82 ? -12.016 6.440 -7.183 1.00 50.28 82 SER A C 1
ATOM 620 O O . SER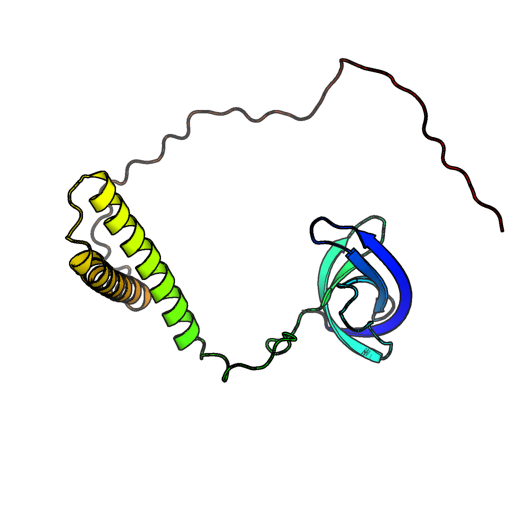 A 1 82 ? -12.177 7.354 -8.002 1.00 50.28 82 SER A O 1
ATOM 622 N N . PRO A 1 83 ? -12.464 6.515 -5.915 1.00 59.28 83 PRO A N 1
ATOM 623 C CA . PRO A 1 83 ? -13.126 7.704 -5.414 1.00 59.28 83 PRO A CA 1
ATOM 624 C C . PRO A 1 83 ? -12.224 8.907 -5.676 1.00 59.28 83 PRO A C 1
ATOM 626 O O . PRO A 1 83 ? -11.007 8.828 -5.495 1.00 59.28 83 PRO A O 1
ATOM 629 N N . SER A 1 84 ? -12.819 10.011 -6.133 1.00 72.00 84 SER A N 1
ATOM 630 C CA . SER A 1 84 ? -12.092 11.263 -6.345 1.00 72.00 84 SER A CA 1
ATOM 631 C C . SER A 1 84 ? -11.266 11.613 -5.104 1.00 72.00 84 SER A C 1
ATOM 633 O O . SER A 1 84 ? -11.612 11.217 -3.991 1.00 72.00 84 SER A O 1
ATOM 635 N N . GLN A 1 85 ? -10.196 12.397 -5.255 1.00 71.31 85 GLN A N 1
ATOM 636 C CA . GLN A 1 85 ? -9.381 12.821 -4.109 1.00 71.31 85 GLN A CA 1
ATOM 637 C C . GLN A 1 85 ? -10.235 13.438 -2.982 1.00 71.31 85 GLN A C 1
ATOM 639 O O . GLN A 1 85 ? -9.960 13.226 -1.806 1.00 71.31 85 GLN A O 1
ATOM 644 N N . ALA A 1 86 ? -11.328 14.122 -3.337 1.00 71.81 86 ALA A N 1
ATOM 645 C CA . ALA A 1 86 ? -12.314 14.626 -2.385 1.00 71.81 86 ALA A CA 1
ATOM 646 C C . ALA A 1 86 ? -13.053 13.501 -1.637 1.00 71.81 86 ALA A C 1
ATOM 648 O O . ALA A 1 86 ? -13.146 13.546 -0.415 1.00 71.81 86 ALA A O 1
ATOM 649 N N . ALA A 1 87 ? -13.521 12.468 -2.339 1.00 72.00 87 ALA A N 1
ATOM 650 C CA . ALA A 1 87 ? -14.171 11.311 -1.723 1.00 72.00 87 ALA A CA 1
ATOM 651 C C . ALA A 1 87 ? -13.193 10.462 -0.884 1.00 72.00 87 ALA A C 1
ATOM 653 O O . ALA A 1 87 ? -13.573 9.911 0.150 1.00 72.00 87 ALA A O 1
ATOM 654 N N . ARG A 1 88 ? -11.914 10.398 -1.276 1.00 72.75 88 ARG A N 1
ATOM 655 C CA . ARG A 1 88 ? -10.849 9.786 -0.470 1.00 72.75 88 ARG A CA 1
ATOM 656 C C . ARG A 1 88 ? -10.614 10.566 0.823 1.00 72.75 88 ARG A C 1
ATOM 658 O O . ARG A 1 88 ? -10.564 9.955 1.888 1.00 72.75 88 ARG A O 1
ATOM 665 N N . ASN A 1 89 ? -10.501 11.889 0.741 1.00 79.19 89 ASN A N 1
ATOM 666 C CA . ASN A 1 89 ? -10.327 12.746 1.913 1.00 79.19 89 ASN A CA 1
ATOM 667 C C . ASN A 1 89 ? -11.536 12.654 2.851 1.00 79.19 89 ASN A C 1
ATOM 669 O O . ASN A 1 89 ? -11.352 12.414 4.039 1.00 79.19 89 ASN A O 1
ATOM 673 N N . GLU A 1 90 ? -12.760 12.713 2.319 1.00 80.19 90 GLU A N 1
ATOM 674 C CA . GLU A 1 90 ? -13.981 12.529 3.113 1.00 80.19 90 GLU A CA 1
ATOM 675 C C . GLU A 1 90 ? -13.997 11.163 3.820 1.00 80.19 90 GLU A C 1
ATOM 677 O O . GLU A 1 90 ? -14.352 11.061 4.995 1.00 80.19 90 GLU A O 1
ATOM 682 N N . SER A 1 91 ? -13.568 10.096 3.139 1.00 80.62 91 SER A N 1
ATOM 683 C CA . SER A 1 91 ? -13.459 8.770 3.755 1.00 80.62 91 SER A CA 1
ATOM 684 C C . SER A 1 91 ? -12.472 8.756 4.926 1.00 80.62 91 SER A C 1
ATOM 686 O O . SER A 1 91 ? -12.768 8.181 5.975 1.00 80.62 91 SER A O 1
ATOM 688 N N . ILE A 1 92 ? -11.318 9.410 4.777 1.00 82.69 92 ILE A N 1
ATOM 689 C CA . ILE A 1 92 ? -10.303 9.512 5.834 1.00 82.69 92 ILE A CA 1
ATOM 690 C C . ILE A 1 92 ? -10.847 10.319 7.018 1.00 82.69 92 ILE A C 1
ATOM 692 O O . ILE A 1 92 ? -10.747 9.868 8.160 1.00 82.69 92 ILE A O 1
ATOM 696 N N . GLU A 1 93 ? -11.473 11.465 6.762 1.00 85.44 93 GLU A N 1
ATOM 697 C CA . GLU A 1 93 ? -12.057 12.322 7.800 1.00 85.44 93 GLU A CA 1
ATOM 698 C C . GLU A 1 93 ? -13.136 11.579 8.601 1.00 85.44 93 GLU A C 1
ATOM 700 O O . GLU A 1 93 ? -13.128 11.606 9.835 1.00 85.44 93 GLU A O 1
ATOM 705 N N . ARG A 1 94 ? -14.013 10.824 7.927 1.00 87.00 94 ARG A N 1
ATOM 706 C CA . ARG A 1 94 ? -15.024 9.982 8.588 1.00 87.00 94 ARG A CA 1
ATOM 707 C C . ARG A 1 94 ? -14.409 8.858 9.418 1.00 87.00 94 ARG A C 1
ATOM 709 O O . ARG A 1 94 ? -14.903 8.571 10.506 1.00 87.00 94 ARG A O 1
ATOM 716 N N . GLN A 1 95 ? -13.331 8.232 8.947 1.00 87.44 95 GLN A N 1
ATOM 717 C CA . GLN A 1 95 ? -12.627 7.198 9.713 1.00 87.44 95 GLN A CA 1
ATOM 718 C C . GLN A 1 95 ? -11.979 7.765 10.981 1.00 87.44 95 GLN A C 1
ATOM 720 O O . GLN A 1 95 ? -12.014 7.118 12.029 1.00 87.44 95 GLN A O 1
ATOM 725 N N . VAL A 1 96 ? -11.406 8.968 10.911 1.00 89.25 96 VAL A N 1
ATOM 726 C CA . VAL A 1 96 ? -10.861 9.662 12.088 1.00 89.25 96 VAL A CA 1
ATOM 727 C C . VAL A 1 96 ? -11.987 10.011 13.062 1.00 89.25 96 VAL A C 1
ATOM 729 O O . VAL A 1 96 ? -11.891 9.682 14.244 1.00 89.25 96 VAL A O 1
ATOM 732 N N . ALA A 1 97 ? -13.091 10.571 12.566 1.00 89.38 97 ALA A N 1
ATOM 733 C CA . ALA A 1 97 ? -14.257 10.904 13.378 1.00 89.38 97 ALA A CA 1
ATOM 734 C C . ALA A 1 97 ? -14.847 9.682 14.108 1.00 89.38 97 ALA A C 1
ATOM 736 O O . ALA A 1 97 ? -15.152 9.757 15.299 1.00 89.38 97 ALA A O 1
ATOM 737 N N . ALA A 1 98 ? -14.943 8.541 13.421 1.00 89.12 98 ALA A N 1
ATOM 738 C CA . ALA A 1 98 ? -15.421 7.286 13.995 1.00 89.12 98 ALA A CA 1
ATOM 739 C C . ALA A 1 98 ? -14.491 6.761 15.103 1.00 89.12 98 ALA A C 1
ATOM 741 O O . ALA A 1 98 ? -14.961 6.286 16.138 1.00 89.12 98 ALA A O 1
ATOM 742 N N . LYS A 1 99 ? -13.166 6.885 14.935 1.00 91.06 99 LYS A N 1
ATOM 743 C CA . LYS A 1 99 ? -12.190 6.518 15.978 1.00 91.06 99 LYS A CA 1
ATOM 744 C C . LYS A 1 99 ? -12.333 7.399 17.222 1.00 91.06 99 LYS A C 1
ATOM 746 O O . LYS A 1 99 ? -12.325 6.873 18.333 1.00 91.06 99 LYS A O 1
ATOM 751 N N . CYS A 1 100 ? -12.520 8.708 17.050 1.00 89.69 100 CYS A N 1
ATOM 752 C CA . CYS A 1 100 ? -12.773 9.629 18.162 1.00 89.69 100 CYS A CA 1
ATOM 753 C C . CYS A 1 100 ? -14.091 9.301 18.882 1.00 89.69 100 CYS A C 1
ATOM 755 O O . CYS A 1 100 ? -14.123 9.219 20.110 1.00 89.69 100 CYS A O 1
ATOM 757 N N . ALA A 1 101 ? -15.165 9.032 18.133 1.00 88.69 101 ALA A N 1
ATOM 758 C CA . ALA A 1 101 ? -16.446 8.615 18.699 1.00 88.69 101 ALA A CA 1
ATOM 759 C C . ALA A 1 101 ? -16.325 7.311 19.504 1.00 88.69 101 ALA A C 1
ATOM 761 O O . ALA A 1 101 ? -16.844 7.227 20.618 1.00 88.69 101 ALA A O 1
ATOM 762 N N . ALA A 1 102 ? -15.583 6.324 18.989 1.00 88.75 102 ALA A N 1
ATOM 763 C CA . ALA A 1 102 ? -15.331 5.066 19.688 1.00 88.75 102 ALA A CA 1
ATOM 764 C C . ALA A 1 102 ? -14.613 5.284 21.027 1.00 88.75 102 ALA A C 1
ATOM 766 O O . ALA A 1 102 ? -14.997 4.684 22.029 1.00 88.75 102 ALA A O 1
ATOM 767 N N . GLN A 1 103 ? -13.610 6.167 21.070 1.00 89.75 103 GLN A N 1
ATOM 768 C CA . GLN A 1 103 ? -12.890 6.490 22.306 1.00 89.75 103 GLN A CA 1
ATOM 769 C C . GLN A 1 103 ? -13.804 7.128 23.358 1.00 89.75 103 GLN A C 1
ATOM 771 O O . GLN A 1 103 ? -13.746 6.750 24.527 1.00 89.75 103 GLN A O 1
ATOM 776 N N . VAL A 1 104 ? -14.686 8.045 22.953 1.00 88.06 104 VAL A N 1
ATOM 777 C CA . VAL A 1 104 ? -15.652 8.671 23.869 1.00 88.06 104 VAL A CA 1
ATOM 778 C C . VAL A 1 104 ? -16.644 7.639 24.403 1.00 88.06 104 VAL A C 1
ATOM 780 O O . VAL A 1 104 ? -16.881 7.585 25.607 1.00 88.06 104 VAL A O 1
ATOM 783 N N . VAL A 1 105 ? -17.189 6.780 23.540 1.00 86.06 105 VAL A N 1
ATOM 784 C CA . VAL A 1 105 ? -18.109 5.711 23.960 1.00 86.06 105 VAL A CA 1
ATOM 785 C C . VAL A 1 105 ? -17.411 4.723 24.900 1.00 86.06 105 VAL A C 1
ATOM 787 O O . VAL A 1 105 ? -17.978 4.360 25.930 1.00 86.06 105 VAL A O 1
ATOM 790 N N . ALA A 1 106 ? -16.164 4.341 24.613 1.00 85.25 106 ALA A N 1
ATOM 791 C CA . ALA A 1 106 ? -15.366 3.490 25.492 1.00 85.25 106 ALA A CA 1
ATOM 792 C C . ALA A 1 106 ? -15.107 4.153 26.858 1.00 85.25 106 ALA A C 1
ATOM 794 O O . ALA A 1 106 ? -15.228 3.501 27.894 1.00 85.25 106 ALA A O 1
ATOM 795 N N . ALA A 1 107 ? -14.831 5.459 26.888 1.00 85.50 107 ALA A N 1
ATOM 796 C CA . ALA A 1 107 ? -14.674 6.210 28.132 1.00 85.50 107 ALA A CA 1
ATOM 797 C C . ALA A 1 107 ? -15.990 6.311 28.925 1.00 85.50 107 ALA A C 1
ATOM 799 O O . ALA A 1 107 ? -15.984 6.206 30.153 1.00 85.50 107 ALA A O 1
ATOM 800 N N . LEU A 1 108 ? -17.133 6.472 28.253 1.00 84.50 108 LEU A N 1
ATOM 801 C CA . LEU A 1 108 ? -18.452 6.422 28.893 1.00 84.50 108 LEU A CA 1
ATOM 802 C C . LEU A 1 108 ? -18.745 5.027 29.463 1.00 84.50 108 LEU A C 1
ATOM 804 O O . LEU A 1 108 ? -19.303 4.929 30.557 1.00 84.50 108 LEU A O 1
ATOM 808 N N . SER A 1 109 ? -18.299 3.972 28.772 1.00 82.56 109 SER A N 1
ATOM 809 C CA . SER A 1 109 ? -18.358 2.585 29.249 1.00 82.56 109 SER A CA 1
ATOM 810 C C . SER A 1 109 ? -17.575 2.395 30.533 1.00 82.56 109 SER A C 1
ATOM 812 O O . SER A 1 109 ? -18.110 1.881 31.512 1.00 82.56 109 SER A O 1
ATOM 814 N N . ALA A 1 110 ? -16.314 2.826 30.532 1.00 81.50 110 ALA A N 1
ATOM 815 C CA . ALA A 1 110 ? -15.417 2.684 31.671 1.00 81.50 110 ALA A CA 1
ATOM 816 C C . ALA A 1 110 ? -15.928 3.442 32.906 1.00 81.50 110 ALA A C 1
ATOM 818 O O . ALA A 1 110 ? -15.728 3.000 34.032 1.00 81.50 110 ALA A O 1
ATOM 819 N N . ASN A 1 111 ? -16.640 4.551 32.694 1.00 83.19 111 ASN A N 1
ATOM 820 C CA . ASN A 1 111 ? -17.214 5.370 33.759 1.00 83.19 111 ASN A CA 1
ATOM 821 C C . ASN A 1 111 ? -18.624 4.936 34.201 1.00 83.19 111 ASN A C 1
ATOM 823 O O . ASN A 1 111 ? -19.266 5.662 34.961 1.00 83.19 111 ASN A O 1
ATOM 827 N N . GLY A 1 112 ? -19.147 3.807 33.704 1.00 77.19 112 GLY A N 1
ATOM 828 C CA . GLY A 1 112 ? -20.487 3.318 34.055 1.00 77.19 112 GLY A CA 1
ATOM 829 C C . GLY A 1 112 ? -21.633 4.219 33.578 1.00 77.19 112 GLY A C 1
ATOM 830 O O . GLY A 1 112 ? -22.766 4.070 34.027 1.00 77.19 112 GLY A O 1
ATOM 831 N N . LYS A 1 113 ? -21.353 5.158 32.666 1.00 77.25 113 LYS A N 1
ATOM 832 C CA . LYS A 1 113 ? -22.321 6.092 32.066 1.00 77.25 113 LYS A CA 1
ATOM 833 C C . LYS A 1 113 ? -22.752 5.631 30.676 1.00 77.25 113 LYS A C 1
ATOM 835 O O . LYS A 1 113 ? -23.116 6.452 29.833 1.00 77.25 113 LYS A O 1
ATOM 840 N N . LEU A 1 114 ? -22.637 4.331 30.411 1.00 73.12 114 LEU A N 1
ATOM 841 C CA . LEU A 1 114 ? -22.948 3.786 29.105 1.00 73.12 114 LEU A CA 1
ATOM 842 C C . LEU A 1 114 ? -24.447 3.986 28.828 1.00 73.12 114 LEU A C 1
ATOM 844 O O . LEU A 1 114 ? -25.269 3.586 29.658 1.00 73.12 114 LEU A O 1
ATOM 848 N N . PRO A 1 115 ? -24.826 4.592 27.691 1.00 65.44 115 PRO A N 1
ATOM 849 C CA . PRO A 1 115 ? -26.213 4.548 27.255 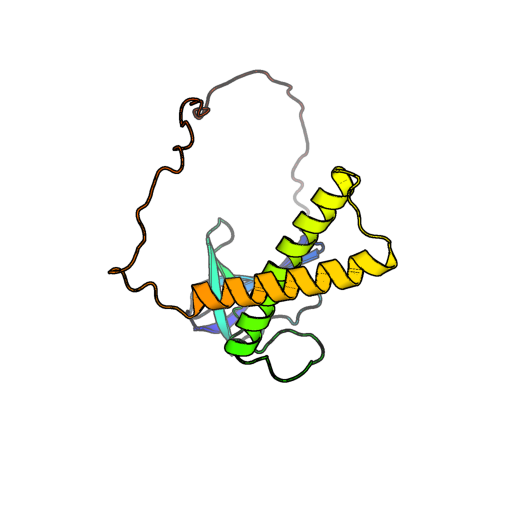1.00 65.44 115 PRO A CA 1
ATOM 850 C C . PRO A 1 115 ? -26.641 3.082 27.064 1.00 65.44 115 PRO A C 1
ATOM 852 O O . PRO A 1 115 ? -25.794 2.205 26.875 1.00 65.44 115 PRO A O 1
ATOM 855 N N . SER A 1 116 ? -27.948 2.801 27.129 1.00 74.88 116 SER A N 1
ATOM 856 C CA . SER A 1 116 ? -28.478 1.455 26.858 1.00 74.88 116 SER A CA 1
ATOM 857 C C . SER A 1 116 ? -27.923 0.907 25.538 1.00 74.88 116 SER A C 1
ATOM 859 O O . SER A 1 116 ? -27.586 1.686 24.648 1.00 74.88 116 SER A O 1
ATOM 861 N N . SER A 1 117 ? -27.830 -0.418 25.388 1.00 69.19 117 SER A N 1
ATOM 862 C CA . SER A 1 117 ? -27.270 -1.066 24.186 1.00 69.19 117 SER A CA 1
ATOM 863 C C . SER A 1 117 ? -27.816 -0.481 22.880 1.00 69.19 117 SER A C 1
ATOM 865 O O . SER A 1 117 ? -27.056 -0.214 21.951 1.00 69.19 117 SER A O 1
ATOM 867 N N . ASP A 1 118 ? -29.114 -0.178 22.859 1.00 68.38 118 ASP A N 1
ATOM 868 C CA . ASP A 1 118 ? -29.824 0.384 21.707 1.00 68.38 118 ASP A CA 1
ATOM 869 C C . ASP A 1 118 ? -29.458 1.857 21.448 1.00 68.38 118 ASP A C 1
ATOM 871 O O . ASP A 1 118 ? -29.499 2.350 20.320 1.00 68.38 118 ASP A O 1
ATOM 875 N N . ALA A 1 119 ? -29.043 2.576 22.490 1.00 74.25 119 ALA A N 1
ATOM 876 C CA . ALA A 1 119 ? -28.609 3.961 22.422 1.00 74.25 119 ALA A CA 1
ATOM 877 C C . ALA A 1 119 ? -27.101 4.116 22.141 1.00 74.25 119 ALA A C 1
ATOM 879 O O . ALA A 1 119 ? -26.688 5.210 21.750 1.00 74.25 119 ALA A O 1
ATOM 880 N N . ILE A 1 120 ? -26.284 3.059 22.250 1.00 79.88 120 ILE A N 1
ATOM 881 C CA . ILE A 1 120 ? -24.847 3.105 21.914 1.00 79.88 120 ILE A CA 1
ATOM 882 C C . ILE A 1 120 ? -24.648 3.422 20.434 1.00 79.88 120 ILE A C 1
ATOM 884 O O . ILE A 1 120 ? -23.908 4.350 20.119 1.00 79.88 120 ILE A O 1
ATOM 888 N N . ALA A 1 121 ? -25.336 2.705 19.540 1.00 83.00 121 ALA A N 1
ATOM 889 C CA . ALA A 1 121 ? -25.226 2.927 18.098 1.00 83.00 121 ALA A CA 1
ATOM 890 C C . ALA A 1 121 ? -25.630 4.363 17.726 1.00 83.00 121 ALA A C 1
ATOM 892 O O . ALA A 1 121 ? -24.868 5.086 17.092 1.00 83.00 121 ALA A O 1
ATOM 893 N N . SER A 1 122 ? -26.771 4.834 18.242 1.00 83.88 122 SER A N 1
ATOM 894 C CA . SER A 1 122 ? -27.223 6.207 17.979 1.00 83.88 122 SER A CA 1
ATOM 895 C C . SER A 1 122 ? -26.294 7.279 18.567 1.00 83.88 122 SER A C 1
ATOM 897 O O . SER A 1 122 ? -26.133 8.348 17.979 1.00 83.88 122 SER A O 1
ATOM 899 N N . THR A 1 123 ? -25.665 7.015 19.715 1.00 83.75 123 THR A N 1
ATOM 900 C CA . THR A 1 123 ? -24.684 7.924 20.328 1.00 83.75 123 THR A CA 1
ATOM 901 C C . THR A 1 123 ? -23.392 7.945 19.521 1.00 83.75 123 THR A C 1
ATOM 903 O O . THR A 1 123 ? -22.850 9.017 19.259 1.00 83.75 123 THR A O 1
ATOM 906 N N . PHE A 1 124 ? -22.933 6.780 19.073 1.00 88.81 124 PHE A N 1
ATOM 907 C CA . PHE A 1 124 ? -21.768 6.636 18.212 1.00 88.81 124 PHE A CA 1
ATOM 908 C C . PHE A 1 124 ? -21.949 7.381 16.884 1.00 88.81 124 PHE A C 1
ATOM 910 O O . PHE A 1 124 ? -21.069 8.151 16.494 1.00 88.81 124 PHE A O 1
ATOM 917 N N . ASP A 1 125 ? -23.105 7.240 16.235 1.00 85.81 125 ASP A N 1
ATOM 918 C CA . ASP A 1 125 ? -23.409 7.928 14.977 1.00 85.81 125 ASP A CA 1
ATOM 919 C C . ASP A 1 125 ? -23.464 9.450 15.156 1.00 85.81 125 ASP A C 1
ATOM 921 O O . ASP A 1 125 ? -22.898 10.203 14.359 1.00 85.81 125 ASP A O 1
ATOM 925 N N . LYS A 1 126 ? -24.098 9.927 16.237 1.00 88.06 126 LYS A N 1
ATOM 926 C CA . LYS A 1 126 ? -24.146 11.361 16.572 1.00 88.06 126 LYS A CA 1
ATOM 927 C C . LYS A 1 126 ? -22.750 11.935 16.797 1.00 88.06 126 LYS A C 1
ATOM 929 O O . LYS A 1 126 ? -22.428 12.984 16.241 1.00 88.06 126 LYS A O 1
ATOM 934 N N . LEU A 1 127 ? -21.922 11.244 17.579 1.00 89.25 127 LEU A N 1
ATOM 935 C CA . LEU A 1 127 ? -20.549 11.665 17.854 1.00 89.25 127 LEU A CA 1
ATOM 936 C C . LEU A 1 127 ? -19.700 11.653 16.583 1.00 89.25 127 LEU A C 1
ATOM 938 O O . LEU A 1 127 ? -19.005 12.626 16.314 1.00 89.25 127 LEU A O 1
ATOM 942 N N . THR A 1 128 ? -19.806 10.605 15.767 1.00 89.81 128 THR A N 1
ATOM 943 C CA . THR A 1 128 ? -19.078 10.496 14.496 1.00 89.81 128 THR A CA 1
ATOM 944 C C . THR A 1 128 ? -19.440 11.645 13.557 1.00 89.81 128 THR A C 1
ATOM 946 O O . THR A 1 128 ? -18.553 12.292 13.004 1.00 89.81 128 THR A O 1
ATOM 949 N N . ASN A 1 129 ? -20.728 11.969 13.417 1.00 88.50 129 ASN A N 1
ATOM 950 C CA . ASN A 1 129 ? -21.160 13.103 12.599 1.00 88.50 129 ASN A CA 1
ATOM 951 C C . ASN A 1 129 ? -20.665 14.442 13.160 1.00 88.50 129 ASN A C 1
ATOM 953 O O . ASN A 1 129 ? -20.191 15.279 12.393 1.00 88.50 129 ASN A O 1
ATOM 957 N N . SER A 1 130 ? -20.721 14.634 14.481 1.00 87.19 130 SER A N 1
ATOM 958 C CA . SER A 1 130 ? -20.221 15.852 15.124 1.00 87.19 130 SER A CA 1
ATOM 959 C C . SER A 1 130 ? -18.720 16.031 14.899 1.00 87.19 130 SER A C 1
ATOM 961 O O . SER A 1 130 ? -18.296 17.094 14.456 1.00 87.19 130 SER A O 1
ATOM 963 N N . PHE A 1 131 ? -17.917 14.991 15.141 1.00 90.12 131 PHE A N 1
ATOM 964 C CA . PHE A 1 131 ? -16.473 15.042 14.917 1.00 90.12 131 PHE A CA 1
ATOM 965 C C . PHE A 1 131 ? -16.133 15.274 13.447 1.00 90.12 131 PHE A C 1
ATOM 967 O O . PHE A 1 131 ? -15.245 16.066 13.156 1.00 90.12 131 PHE A O 1
ATOM 974 N N . HIS A 1 132 ? -16.853 14.643 12.519 1.00 88.19 132 HIS A N 1
ATOM 975 C CA . HIS A 1 132 ? -16.636 14.844 11.089 1.00 88.19 132 HIS A CA 1
ATOM 976 C C . HIS A 1 132 ? -16.889 16.300 10.669 1.00 88.19 132 HIS A C 1
ATOM 978 O O . HIS A 1 132 ? -16.061 16.885 9.974 1.00 88.19 132 HIS A O 1
ATOM 984 N N . VAL A 1 133 ? -17.984 16.915 11.136 1.00 86.75 133 VAL A N 1
ATOM 985 C CA . VAL A 1 133 ? -18.274 18.339 10.880 1.00 86.75 133 VAL A CA 1
ATOM 986 C C . VAL A 1 133 ? -17.184 19.236 11.467 1.00 86.75 133 VAL A C 1
ATOM 988 O O . VAL A 1 133 ? -16.723 20.149 10.787 1.00 86.75 133 VAL A O 1
ATOM 991 N N . THR A 1 134 ? -16.732 18.962 12.693 1.00 84.38 134 THR A N 1
ATOM 992 C CA . THR A 1 134 ? -15.658 19.730 13.338 1.00 84.38 134 THR A CA 1
ATOM 993 C C . THR A 1 134 ? -14.334 19.612 12.584 1.00 84.38 134 THR A C 1
ATOM 995 O O . THR A 1 134 ? -13.724 20.633 12.282 1.00 84.38 134 THR A O 1
ATOM 998 N N . ILE A 1 135 ? -13.905 18.393 12.234 1.00 83.25 135 ILE A N 1
ATOM 999 C CA . ILE A 1 135 ? -12.682 18.147 11.450 1.00 83.25 135 ILE A CA 1
ATOM 1000 C C . ILE A 1 135 ? -12.743 18.927 10.138 1.00 83.25 135 ILE A C 1
ATOM 1002 O O . ILE A 1 135 ? -11.791 19.625 9.800 1.00 83.25 135 ILE A O 1
ATOM 1006 N N . ARG A 1 136 ? -13.887 18.876 9.450 1.00 79.00 136 ARG A N 1
ATOM 1007 C CA . ARG A 1 136 ? -14.094 19.599 8.198 1.00 79.00 136 ARG A CA 1
ATOM 1008 C C . ARG A 1 136 ? -14.074 21.120 8.372 1.00 79.00 136 ARG A C 1
ATOM 1010 O O . ARG A 1 136 ? -13.563 21.821 7.508 1.00 79.00 136 ARG A O 1
ATOM 1017 N N . GLY A 1 137 ? -14.595 21.637 9.484 1.00 72.81 137 GLY A N 1
ATOM 1018 C CA . GLY A 1 137 ? -14.495 23.056 9.839 1.00 72.81 137 GLY A CA 1
ATOM 1019 C C . GLY A 1 137 ? -13.040 23.520 9.940 1.00 72.81 137 GLY A C 1
ATOM 1020 O O . GLY A 1 137 ? -12.670 24.496 9.297 1.00 72.81 137 GLY A O 1
ATOM 1021 N N . TYR A 1 138 ? -12.194 22.759 10.641 1.00 64.06 138 TYR A N 1
ATOM 1022 C CA . TYR A 1 138 ? -10.761 23.060 10.775 1.00 64.06 138 TYR A CA 1
ATOM 1023 C C . TYR A 1 138 ? -9.950 22.861 9.487 1.00 64.06 138 TYR A C 1
ATOM 1025 O O . TYR A 1 138 ? -8.906 23.489 9.330 1.00 64.06 138 TYR A O 1
ATOM 1033 N N . THR A 1 139 ? -10.377 21.981 8.578 1.00 59.91 139 THR A N 1
ATOM 1034 C CA . THR A 1 139 ? -9.653 21.732 7.320 1.00 59.91 139 THR A CA 1
ATOM 1035 C C . THR A 1 139 ? -10.078 22.668 6.185 1.00 59.91 139 THR A C 1
ATOM 1037 O O . THR A 1 139 ? -9.301 22.860 5.248 1.00 59.91 139 THR A O 1
ATOM 1040 N N . VAL A 1 140 ? -11.279 23.262 6.249 1.00 55.75 140 VAL A N 1
ATOM 1041 C CA . VAL A 1 140 ? -11.833 24.141 5.200 1.00 55.75 140 VAL A CA 1
ATOM 1042 C C . VAL A 1 140 ? -11.729 25.627 5.555 1.00 55.75 140 VAL A C 1
ATOM 1044 O O . VAL A 1 140 ? -11.481 26.437 4.657 1.00 55.75 140 VAL A O 1
ATOM 1047 N N . GLU A 1 141 ? -11.850 26.014 6.829 1.00 48.31 141 GLU A N 1
ATOM 1048 C CA . GLU A 1 141 ? -11.449 27.358 7.241 1.00 48.31 141 GLU A CA 1
ATOM 1049 C C . GLU A 1 141 ? -9.922 27.422 7.225 1.00 48.31 141 GLU A C 1
ATOM 1051 O O . GLU A 1 141 ? -9.235 26.947 8.128 1.00 48.31 141 GLU A O 1
ATOM 1056 N N . LYS A 1 142 ? -9.369 28.032 6.168 1.00 44.06 142 LYS A N 1
ATOM 1057 C CA . LYS A 1 142 ? -8.053 28.666 6.259 1.00 44.06 142 LYS A CA 1
ATOM 1058 C C . LYS A 1 142 ? -8.052 29.461 7.559 1.00 44.06 142 LYS A C 1
ATOM 1060 O O . LYS A 1 142 ? -8.797 30.429 7.670 1.00 44.06 142 LYS A O 1
ATOM 1065 N N . VAL A 1 143 ? -7.220 29.042 8.505 1.00 43.28 143 VAL A N 1
ATOM 1066 C CA . VAL A 1 143 ? -6.845 29.851 9.658 1.00 43.28 143 VAL A CA 1
ATOM 1067 C C . VAL A 1 143 ? -6.389 31.192 9.099 1.00 43.28 143 VAL A C 1
ATOM 1069 O O . VAL A 1 143 ? -5.311 31.291 8.514 1.00 43.28 143 VAL A O 1
ATOM 1072 N N . ASP A 1 144 ? -7.248 32.200 9.202 1.00 42.44 144 ASP A N 1
ATOM 1073 C CA . ASP A 1 144 ? -6.870 33.577 8.954 1.00 42.44 144 ASP A CA 1
ATOM 1074 C C . ASP A 1 144 ? -5.903 33.922 10.095 1.00 42.44 144 ASP A C 1
ATOM 1076 O O . ASP A 1 144 ? -6.318 33.935 11.261 1.00 42.44 144 ASP A O 1
ATOM 1080 N N . PRO A 1 145 ? -4.599 34.136 9.833 1.00 51.00 145 PRO A N 1
ATOM 1081 C CA . PRO A 1 145 ? -3.608 34.314 10.897 1.00 51.00 145 PRO A CA 1
ATOM 1082 C C . PRO A 1 145 ? -3.882 35.558 11.759 1.00 51.00 145 PRO A C 1
ATOM 1084 O O . PRO A 1 145 ? -3.260 35.735 12.802 1.00 51.00 145 PRO A O 1
ATOM 1087 N N . ALA A 1 146 ? -4.827 36.406 11.346 1.00 48.31 146 ALA A N 1
ATOM 1088 C CA . ALA A 1 146 ? -5.261 37.596 12.060 1.00 48.31 146 ALA A CA 1
ATOM 1089 C C . ALA A 1 146 ? -6.253 37.332 13.211 1.00 48.31 146 ALA A C 1
ATOM 1091 O O . ALA A 1 146 ? -6.475 38.240 14.007 1.00 48.31 146 ALA A O 1
ATOM 1092 N N . ASN A 1 147 ? -6.841 36.132 13.326 1.00 41.34 147 ASN A N 1
ATOM 1093 C CA . ASN A 1 147 ? -7.884 35.849 14.325 1.00 41.34 147 ASN A CA 1
ATOM 1094 C C . ASN A 1 147 ? -7.585 34.618 15.200 1.00 41.34 147 ASN A C 1
ATOM 1096 O O . ASN A 1 147 ? -8.498 33.967 15.711 1.00 41.34 147 ASN A O 1
ATOM 1100 N N . SER A 1 148 ? -6.298 34.303 15.400 1.00 40.06 148 SER A N 1
ATOM 1101 C CA . SER A 1 148 ? -5.881 33.343 16.425 1.00 40.06 148 SER A CA 1
ATOM 1102 C C . SER A 1 148 ? -6.190 33.929 17.800 1.00 40.06 148 SER A C 1
ATOM 1104 O O . SER A 1 148 ? -5.425 34.729 18.339 1.00 40.06 148 SER A O 1
ATOM 1106 N N . ILE A 1 149 ? -7.323 33.520 18.368 1.00 41.38 149 ILE A N 1
ATOM 1107 C CA . ILE A 1 149 ? -7.627 33.710 19.785 1.00 41.38 149 ILE A CA 1
ATOM 1108 C C . ILE A 1 149 ? -6.422 33.187 20.576 1.00 41.38 149 ILE A C 1
ATOM 1110 O O . ILE A 1 149 ? -5.884 32.122 20.273 1.00 41.38 149 ILE A O 1
ATOM 1114 N N . ALA A 1 150 ? -5.962 34.018 21.509 1.00 40.12 150 ALA A N 1
ATOM 1115 C CA . ALA A 1 150 ? -4.736 33.878 22.274 1.00 40.12 150 ALA A CA 1
ATOM 1116 C C . ALA A 1 150 ? -4.418 32.425 22.668 1.00 40.12 150 ALA A C 1
ATOM 1118 O O . ALA A 1 150 ? -5.235 31.739 23.283 1.00 40.12 150 ALA A O 1
ATOM 1119 N N . GLN A 1 151 ? -3.198 31.989 22.335 1.00 43.38 151 GLN A N 1
ATOM 1120 C CA . GLN A 1 151 ? -2.552 30.848 22.974 1.00 43.38 151 GLN A CA 1
ATOM 1121 C C . GLN A 1 151 ? -2.393 31.163 24.461 1.00 43.38 151 GLN A C 1
ATOM 1123 O O . GLN A 1 151 ? -1.381 31.728 24.870 1.00 43.38 151 GLN A O 1
ATOM 1128 N N . ASP A 1 152 ? -3.386 30.802 25.264 1.00 39.16 152 ASP A N 1
ATOM 1129 C CA . ASP A 1 152 ? -3.196 30.699 26.699 1.00 39.16 152 ASP A CA 1
ATOM 1130 C C . ASP A 1 152 ? -2.883 29.237 27.045 1.00 39.16 152 ASP A C 1
ATOM 1132 O O . ASP A 1 152 ? -3.748 28.363 27.078 1.00 39.16 152 ASP A O 1
ATOM 1136 N N . SER A 1 153 ? -1.582 28.997 27.211 1.00 47.22 153 SER A N 1
ATOM 1137 C CA . SER A 1 153 ? -0.999 28.028 28.139 1.00 47.22 153 SER A CA 1
ATOM 1138 C C . SER A 1 153 ? -1.428 26.555 28.009 1.00 47.22 153 SER A C 1
ATOM 1140 O O . SER A 1 153 ? -2.093 25.999 28.881 1.00 47.22 153 SER A O 1
ATOM 1142 N N . LEU A 1 154 ? -0.915 25.861 26.985 1.00 41.53 154 LEU A N 1
ATOM 1143 C CA . LEU A 1 154 ? -0.642 24.422 27.111 1.00 41.53 154 LEU A CA 1
ATOM 1144 C C . LEU A 1 154 ? 0.677 24.255 27.893 1.00 41.53 154 LEU A C 1
ATOM 1146 O O . LEU A 1 154 ? 1.688 24.809 27.455 1.00 41.53 154 LEU A O 1
ATOM 1150 N N . PRO A 1 155 ? 0.712 23.532 29.029 1.00 39.50 155 PRO A N 1
ATOM 1151 C CA . PRO A 1 155 ? 1.962 23.287 29.738 1.00 39.50 155 PRO A CA 1
ATOM 1152 C C . PRO A 1 155 ? 2.894 22.433 28.871 1.00 39.50 155 PRO A C 1
ATOM 1154 O O . PRO A 1 155 ? 2.482 21.421 28.299 1.00 39.50 155 PRO A O 1
ATOM 1157 N N . AL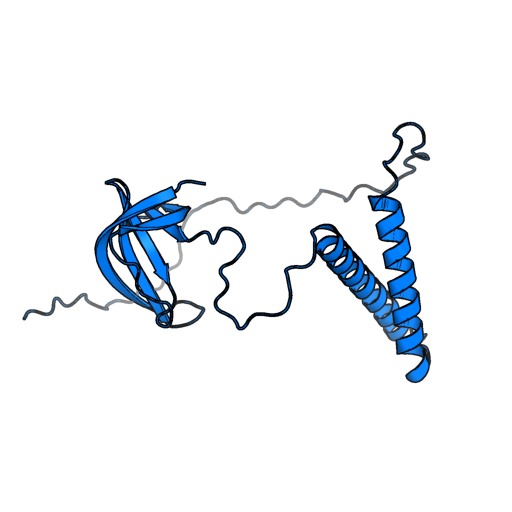A A 1 156 ? 4.147 2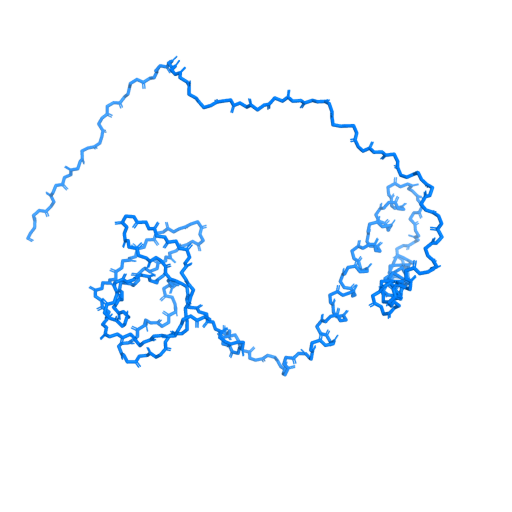2.872 28.752 1.00 46.94 156 ALA A N 1
ATOM 1158 C CA . ALA A 1 156 ? 5.183 22.156 28.021 1.00 46.94 156 ALA A CA 1
ATOM 1159 C C . ALA A 1 156 ? 5.402 20.756 28.630 1.00 46.94 156 ALA A C 1
ATOM 1161 O O . ALA A 1 156 ? 5.395 20.625 29.855 1.00 46.94 156 ALA A O 1
ATOM 1162 N N . PRO A 1 157 ? 5.614 19.709 27.815 1.00 42.31 157 PRO A N 1
ATOM 1163 C CA . PRO A 1 157 ? 6.033 18.417 28.333 1.00 42.31 157 PRO A CA 1
ATOM 1164 C C . PRO A 1 157 ? 7.453 18.536 28.902 1.00 42.31 157 PRO A C 1
ATOM 1166 O O . PRO A 1 157 ? 8.384 18.903 28.184 1.00 42.31 157 PRO A O 1
ATOM 1169 N N . ASP A 1 158 ? 7.602 18.226 30.190 1.00 37.62 158 ASP A N 1
ATOM 1170 C CA . ASP A 1 158 ? 8.884 18.158 30.890 1.00 37.62 158 ASP A CA 1
ATOM 1171 C C . ASP A 1 158 ? 9.837 17.183 30.184 1.00 37.62 158 ASP A C 1
ATOM 1173 O O . ASP A 1 158 ? 9.707 15.961 30.264 1.00 37.62 158 ASP A O 1
ATOM 1177 N N . THR A 1 159 ? 10.837 17.726 29.494 1.00 46.12 159 THR A N 1
ATOM 1178 C CA . THR A 1 159 ? 11.996 16.977 29.011 1.00 46.12 159 THR A CA 1
ATOM 1179 C C . THR A 1 159 ? 13.084 17.011 30.079 1.00 46.12 159 THR A C 1
ATOM 1181 O O . THR A 1 159 ? 14.010 17.818 30.011 1.00 46.12 159 THR A O 1
ATOM 1184 N N . SER A 1 160 ? 12.989 16.151 31.088 1.00 37.00 160 SER A N 1
ATOM 1185 C CA . SER A 1 160 ? 14.111 15.881 31.993 1.00 37.00 160 SER A CA 1
ATOM 1186 C C . SER A 1 160 ? 14.139 14.398 32.363 1.00 37.00 160 SER A C 1
ATOM 1188 O O . SER A 1 160 ? 13.362 13.912 33.174 1.00 37.00 160 SER A O 1
ATOM 1190 N N . GLY A 1 161 ? 15.020 13.657 31.687 1.00 34.75 161 GLY A N 1
ATOM 1191 C CA . GLY A 1 161 ? 15.156 12.207 31.842 1.00 34.75 161 GLY A CA 1
ATOM 1192 C C . GLY A 1 161 ? 15.962 11.567 30.715 1.00 34.75 161 GLY A C 1
ATOM 1193 O O . GLY A 1 161 ? 15.490 10.667 30.033 1.00 34.75 161 GLY A O 1
ATOM 1194 N N . THR A 1 162 ? 17.158 12.094 30.466 1.00 38.56 162 THR A N 1
ATOM 1195 C CA . THR A 1 162 ? 18.203 11.490 29.631 1.00 38.56 162 THR A CA 1
ATOM 1196 C C . THR A 1 162 ? 18.612 10.116 30.155 1.00 38.56 162 THR A C 1
ATOM 1198 O O . THR A 1 162 ? 19.085 10.038 31.280 1.00 38.56 162 THR A O 1
ATOM 1201 N N . GLU A 1 163 ? 18.597 9.091 29.299 1.00 35.09 163 GLU A N 1
ATOM 1202 C CA . GLU A 1 163 ? 19.764 8.214 29.152 1.00 35.09 163 GLU A CA 1
ATOM 1203 C C . GLU A 1 163 ? 19.777 7.541 27.772 1.00 35.09 163 GLU A C 1
ATOM 1205 O O . GLU A 1 163 ? 18.914 6.751 27.396 1.00 35.09 163 GLU A O 1
ATOM 1210 N N . LYS A 1 164 ? 20.775 7.934 26.985 1.00 43.09 164 LYS A N 1
ATOM 1211 C CA . LYS A 1 164 ? 21.157 7.356 25.700 1.00 43.09 164 LYS A CA 1
ATOM 1212 C C . LYS A 1 164 ? 22.166 6.244 26.017 1.00 43.09 164 LYS A C 1
ATOM 1214 O O . LYS A 1 164 ? 23.195 6.584 26.596 1.00 43.09 164 LYS A O 1
ATOM 1219 N N . PRO A 1 165 ? 21.953 4.966 25.662 1.00 36.47 165 PRO A N 1
ATOM 1220 C CA . PRO A 1 165 ? 23.028 3.994 25.781 1.00 36.47 165 PRO A CA 1
ATOM 1221 C C . PRO A 1 165 ? 24.000 4.187 24.609 1.00 36.47 165 PRO A C 1
ATOM 1223 O O . PRO A 1 165 ? 23.617 4.117 23.439 1.00 36.47 165 PRO A O 1
ATOM 1226 N N . ASP A 1 166 ? 25.244 4.511 24.956 1.00 35.31 166 ASP A N 1
ATOM 1227 C CA . ASP A 1 166 ? 26.378 4.701 24.049 1.00 35.31 166 ASP A CA 1
ATOM 1228 C C . ASP A 1 166 ? 26.843 3.355 23.438 1.00 35.31 166 ASP A C 1
ATOM 1230 O O . ASP A 1 166 ? 26.585 2.288 24.008 1.00 35.31 166 ASP A O 1
ATOM 1234 N N . PRO A 1 167 ? 27.519 3.363 22.274 1.00 44.81 167 PRO A N 1
ATOM 1235 C CA . PRO A 1 167 ? 27.891 2.160 21.551 1.00 44.81 167 PRO A CA 1
ATOM 1236 C C . PRO A 1 167 ? 29.238 1.595 22.037 1.00 44.81 167 PRO A C 1
ATOM 1238 O O . PRO A 1 167 ? 30.288 2.190 21.828 1.00 44.81 167 PRO A O 1
ATOM 1241 N N . GLY A 1 168 ? 29.196 0.377 22.589 1.00 35.06 168 GLY A N 1
ATOM 1242 C CA . GLY A 1 168 ? 30.317 -0.571 22.644 1.00 35.06 168 GLY A CA 1
ATOM 1243 C C . GLY A 1 168 ? 31.159 -0.590 23.928 1.00 35.06 168 GLY A C 1
ATOM 1244 O O . GLY A 1 168 ? 31.817 0.390 24.258 1.00 35.06 168 GLY A O 1
ATOM 1245 N N . THR A 1 169 ? 31.251 -1.759 24.587 1.00 32.28 169 THR A N 1
ATOM 1246 C CA . THR A 1 169 ? 32.475 -2.607 24.669 1.00 32.28 169 THR A CA 1
ATOM 1247 C C . THR A 1 169 ? 32.361 -3.685 25.783 1.00 32.28 169 THR A C 1
ATOM 1249 O O . THR A 1 169 ? 32.233 -3.374 26.959 1.00 32.28 169 THR A O 1
ATOM 1252 N N . THR A 1 170 ? 32.448 -4.954 25.340 1.00 35.88 170 THR A N 1
ATOM 1253 C CA . THR A 1 170 ? 32.945 -6.215 25.967 1.00 35.88 170 THR A CA 1
ATOM 1254 C C . THR A 1 170 ? 32.288 -6.899 27.182 1.00 35.88 170 THR A C 1
ATOM 1256 O O . THR A 1 170 ? 32.390 -6.425 28.304 1.00 35.88 170 THR A O 1
ATOM 1259 N N . GLY A 1 171 ? 31.908 -8.174 26.967 1.00 31.36 171 GLY A N 1
ATOM 1260 C CA . GLY A 1 171 ? 32.582 -9.310 27.629 1.00 31.36 171 GLY A CA 1
ATOM 1261 C C . GLY A 1 171 ? 31.753 -10.187 28.582 1.00 31.36 171 GLY A C 1
ATOM 1262 O O . GLY A 1 171 ? 31.553 -9.822 29.732 1.00 31.36 171 GLY A O 1
ATOM 1263 N N . GLY A 1 172 ? 31.383 -11.399 28.149 1.00 28.45 172 GLY A N 1
ATOM 1264 C CA . GLY A 1 172 ? 30.877 -12.467 29.028 1.00 28.45 172 GLY A CA 1
ATOM 1265 C C . GLY A 1 172 ? 30.318 -13.647 28.233 1.00 28.45 172 GLY A C 1
ATOM 1266 O O . GLY A 1 172 ? 29.167 -13.613 27.820 1.00 28.45 172 GLY A O 1
ATOM 1267 N N . GLY A 1 173 ? 31.169 -14.631 27.938 1.00 28.20 173 GLY A N 1
ATOM 1268 C CA . GLY A 1 173 ? 30.940 -15.655 26.920 1.00 28.20 173 GLY A CA 1
ATOM 1269 C C . GLY A 1 173 ? 30.052 -16.840 27.298 1.00 28.20 173 GLY A C 1
ATOM 1270 O O . GLY A 1 173 ? 29.867 -17.173 28.464 1.00 28.20 173 GLY A O 1
ATOM 1271 N N . VAL A 1 174 ?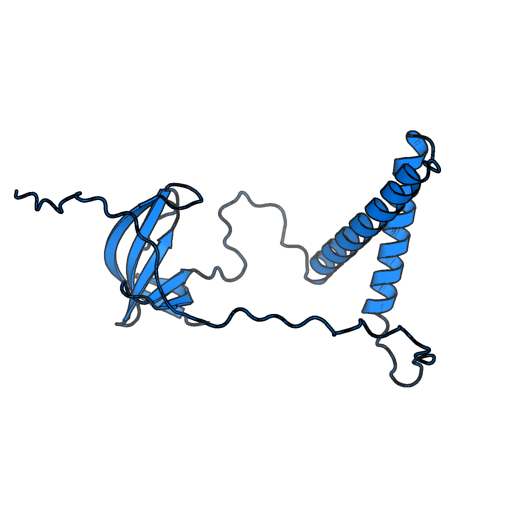 29.619 -17.529 26.244 1.00 37.44 174 VAL A N 1
ATOM 1272 C CA . VAL A 1 174 ? 29.570 -18.991 26.166 1.00 37.44 174 VAL A CA 1
ATOM 1273 C C . VAL A 1 174 ? 30.173 -19.348 24.797 1.00 37.44 174 VAL A C 1
ATOM 1275 O O . VAL A 1 174 ? 29.706 -18.797 23.798 1.00 37.44 174 VAL A O 1
ATOM 1278 N N . PRO A 1 175 ? 31.239 -20.164 24.724 1.00 45.53 175 PRO A N 1
ATOM 1279 C CA . PRO A 1 175 ? 31.713 -20.732 23.472 1.00 45.53 175 PRO A CA 1
ATOM 1280 C C . PRO A 1 175 ? 30.883 -21.984 23.182 1.00 45.53 175 PRO A C 1
ATOM 1282 O O . PRO A 1 175 ? 30.700 -22.803 24.080 1.00 45.53 175 PRO A O 1
ATOM 1285 N N . ASP A 1 176 ? 30.380 -22.139 21.964 1.00 37.38 176 ASP A N 1
ATOM 1286 C CA . ASP A 1 176 ? 30.054 -23.477 21.484 1.00 37.38 176 ASP A CA 1
ATOM 1287 C C . ASP A 1 176 ? 30.230 -23.551 19.971 1.00 37.38 176 ASP A C 1
ATOM 1289 O O . ASP A 1 176 ? 29.900 -22.622 19.225 1.00 37.38 176 ASP A O 1
ATOM 1293 N N . ASP A 1 177 ? 30.865 -24.644 19.597 1.00 38.50 177 ASP A N 1
ATOM 1294 C CA . ASP A 1 177 ? 31.485 -24.958 18.328 1.00 38.50 177 ASP A CA 1
ATOM 1295 C C . ASP A 1 177 ? 30.466 -25.365 17.241 1.00 38.50 177 ASP A C 1
ATOM 1297 O O . ASP A 1 177 ? 29.306 -25.675 17.501 1.00 38.50 177 ASP A O 1
ATOM 1301 N N . ASP A 1 178 ? 30.969 -25.411 16.002 1.00 36.50 178 ASP A N 1
ATOM 1302 C CA . ASP A 1 178 ? 30.547 -26.314 14.921 1.00 36.50 178 ASP A CA 1
ATOM 1303 C C . ASP A 1 178 ? 29.132 -26.216 14.315 1.00 36.50 178 ASP A C 1
ATOM 1305 O O . ASP A 1 178 ? 28.223 -26.931 14.722 1.00 36.50 178 ASP A O 1
ATOM 1309 N N . ILE A 1 179 ? 29.012 -25.548 13.149 1.00 43.41 179 ILE A N 1
ATOM 1310 C CA . ILE A 1 179 ? 28.379 -26.181 11.965 1.00 43.41 179 ILE A CA 1
ATOM 1311 C C . ILE A 1 179 ? 29.158 -25.805 10.677 1.00 43.41 179 ILE A C 1
ATOM 1313 O O . ILE A 1 179 ? 29.219 -24.626 10.317 1.00 43.41 179 ILE A O 1
ATOM 1317 N N . PRO A 1 180 ? 29.742 -26.781 9.952 1.00 40.06 180 PRO A N 1
ATOM 1318 C CA . PRO A 1 180 ? 30.584 -26.552 8.777 1.00 40.06 180 PRO A CA 1
ATOM 1319 C C . PRO A 1 180 ? 29.799 -26.279 7.482 1.00 40.06 180 PRO A C 1
ATOM 1321 O O . PRO A 1 180 ? 28.791 -26.919 7.180 1.00 40.06 180 PRO A O 1
ATOM 1324 N N . PHE A 1 181 ? 30.346 -25.386 6.651 1.00 41.66 181 PHE A N 1
ATOM 1325 C CA . PHE A 1 181 ? 30.051 -25.309 5.221 1.00 41.66 181 PHE A CA 1
ATOM 1326 C C . PHE A 1 181 ? 30.571 -26.578 4.531 1.00 41.66 181 PHE A C 1
ATOM 1328 O O . PHE A 1 181 ? 31.780 -26.795 4.469 1.00 41.66 181 PHE A O 1
ATOM 1335 N N . ALA A 1 182 ? 29.682 -27.397 3.972 1.00 38.56 182 ALA A N 1
ATOM 1336 C CA . ALA A 1 182 ? 30.070 -28.433 3.021 1.00 38.56 182 ALA A CA 1
ATOM 1337 C C . ALA A 1 182 ? 29.924 -27.900 1.581 1.00 38.56 182 ALA A C 1
ATOM 1339 O O . ALA A 1 182 ? 28.840 -27.433 1.221 1.00 38.56 182 ALA A O 1
ATOM 1340 N N . PRO A 1 183 ? 30.958 -27.991 0.726 1.00 42.31 183 PRO A N 1
ATOM 1341 C CA . PRO A 1 183 ? 30.783 -27.877 -0.715 1.00 42.31 183 PRO A CA 1
ATOM 1342 C C . PRO A 1 183 ? 30.218 -29.200 -1.251 1.00 42.31 183 PRO A C 1
ATOM 1344 O O . PRO A 1 183 ? 30.832 -30.252 -1.085 1.00 42.31 183 PRO A O 1
ATOM 1347 N N . SER A 1 184 ? 29.051 -29.167 -1.897 1.00 38.09 184 SER A N 1
ATOM 1348 C CA . SER A 1 184 ? 28.566 -30.315 -2.673 1.00 38.09 184 SER A CA 1
ATOM 1349 C C . SER A 1 184 ? 29.016 -30.180 -4.122 1.00 38.09 184 SER A C 1
ATOM 1351 O O . SER A 1 184 ? 28.619 -29.258 -4.829 1.00 38.09 184 SER A O 1
ATOM 1353 N N . VAL A 1 185 ? 29.874 -31.115 -4.516 1.00 38.94 185 VAL A N 1
ATOM 1354 C CA . VAL A 1 185 ? 30.223 -31.461 -5.893 1.00 38.94 185 VAL A CA 1
ATOM 1355 C C . VAL A 1 185 ? 29.045 -32.210 -6.516 1.00 38.94 185 VAL A C 1
ATOM 1357 O O . VAL A 1 185 ? 28.620 -33.202 -5.927 1.00 38.94 185 VAL A O 1
ATOM 1360 N N . VAL A 1 186 ? 28.587 -31.777 -7.695 1.00 43.97 186 VAL A N 1
ATOM 1361 C CA . VAL A 1 186 ? 28.366 -32.623 -8.889 1.00 43.97 186 VAL A CA 1
ATOM 1362 C C . VAL A 1 186 ? 28.675 -31.777 -10.117 1.00 43.97 186 VAL A C 1
ATOM 1364 O O . VAL A 1 186 ? 28.120 -30.660 -10.199 1.00 43.97 186 VAL A O 1
#

pLDDT: mean 70.65, std 21.29, range [28.2, 93.44]

Radius of gyration: 27.69 Å; chains: 1; bounding box: 63×70×57 Å

Foldseek 3Di:
DDKWFFQDFDDWDWDADPVGIKIKTFTQTPNFTEIEIDRPPDDDDDGGDIFDWDFPDQDPVGTYIYGDDPPDDDPDPDDDDDPDPVVVVLVVLLVVQLVVLVVVQVVCVVVVNHDPPVCSVVSSVVSSVVSSVVVCVVVVPPPPVVPPDDPDDDDDPDPDDDDDDDDDDDDDDDDDDDDDDDDDDD

Secondary structure (DSSP, 8-state):
--EEEEEEEEEEEEEEETTEEEEEEEEEETTEEEEEEE-TTSPPP-TT-EEEEEEEEEETTEEEEEE---SS--SS---SS---HHHHHHHHHHHHHHHHHHHHHHHHHHTT-PPPHHHHHHHHHHHHHHHHHHHHHHHHS---GGG------PPPP------PPPP-------------------